Protein AF-A0A945X9F0-F1 (afdb_monomer_lite)

Secondary structure (DSSP, 8-state):
--TTHHHHTTSSSSSS----------------------------------S---S---HHHHHHHHHH------------TTS----EEEEEEEEE--S-HHHHHHHHHHHTT--S--EE-TT--SSS-EEEES-SSSSS-EEEEE-STTTEEEEE-GGGSPPPEEEEEE-TTSTTSEEEEEEPPPS-SPPPPHHHHHHHHHHHHHHTT----GGGPEEEEEETTEEEEEEEEEETTEEEEEEEEEEE-SSSSEEEEEEE-PEEEEEEEEEEPPHHHHHT-

Sequence (281 aa):
MNEMLRKLFQRGFDLVSQSPRSLTVFTLGLVAMVVAGGVVTAIAPERQPPILTLAGMSAEDAQALAQESSLYVEFDYQVGQSLSDARGVGPVYRLELAGDPLDLLVSLGRTFDVSGTPQKSEYFDQQWPGYVLGPQDWSGPSLTLNWKGTGSWYYSDPSAYQDPVCEEVLDESSPEGVTFECENPSAGEALPAPEQARSFAAETFGATGFPITSEDIHVLVNDEWGIGVSASVELEGFPTALEWTMFWAPGPILASVSGHAGVPVKVGDFATMSPRGAVER

Structure (mmCIF, N/CA/C/O backbone):
data_AF-A0A945X9F0-F1
#
_entry.id   AF-A0A945X9F0-F1
#
loop_
_atom_site.group_PDB
_atom_site.id
_atom_site.type_symbol
_atom_site.label_atom_id
_atom_site.label_alt_id
_atom_site.label_comp_id
_atom_site.label_asym_id
_atom_site.label_entity_id
_atom_site.label_seq_id
_atom_site.pdbx_PDB_ins_code
_atom_site.Cartn_x
_atom_site.Cartn_y
_atom_site.Cartn_z
_atom_site.occupancy
_atom_site.B_iso_or_equiv
_atom_site.auth_seq_id
_atom_site.auth_comp_id
_atom_site.auth_asym_id
_atom_site.auth_atom_id
_atom_site.pdbx_PDB_model_num
ATOM 1 N N . MET A 1 1 ? 34.465 -12.855 -31.976 1.00 46.91 1 MET A N 1
ATOM 2 C CA . MET A 1 1 ? 34.752 -13.260 -30.583 1.00 46.91 1 MET A CA 1
ATOM 3 C C . MET A 1 1 ? 36.184 -13.781 -30.544 1.00 46.91 1 MET A C 1
ATOM 5 O O . MET A 1 1 ? 36.430 -14.913 -30.935 1.00 46.91 1 MET A O 1
ATOM 9 N N . ASN A 1 2 ? 37.134 -12.881 -30.268 1.00 41.78 2 ASN A N 1
ATOM 10 C CA . ASN A 1 2 ? 38.556 -13.065 -30.574 1.00 41.78 2 ASN A CA 1
ATOM 11 C C . ASN A 1 2 ? 39.307 -13.831 -29.476 1.00 41.78 2 ASN A C 1
ATOM 13 O O . ASN A 1 2 ? 39.187 -13.552 -28.286 1.00 41.78 2 ASN A O 1
ATOM 17 N N . GLU A 1 3 ? 40.153 -14.750 -29.934 1.00 40.25 3 GLU A N 1
ATOM 18 C CA . GLU A 1 3 ? 40.981 -15.748 -29.238 1.00 40.25 3 GLU A CA 1
ATOM 19 C C . GLU A 1 3 ? 42.027 -15.180 -28.245 1.00 40.25 3 GLU A C 1
ATOM 21 O O . GLU A 1 3 ? 42.842 -15.912 -27.682 1.00 40.25 3 GLU A O 1
ATOM 26 N N . MET A 1 4 ? 41.991 -13.869 -28.000 1.00 39.28 4 MET A N 1
ATOM 27 C CA . MET A 1 4 ? 42.880 -13.134 -27.097 1.00 39.28 4 MET A CA 1
ATOM 28 C C . MET A 1 4 ? 42.334 -13.083 -25.659 1.00 39.28 4 MET A C 1
ATOM 30 O O . MET A 1 4 ? 43.104 -13.191 -24.707 1.00 39.28 4 MET A O 1
ATOM 34 N N . LEU A 1 5 ? 41.005 -13.053 -25.492 1.00 40.06 5 LEU A N 1
ATOM 35 C CA . LEU A 1 5 ? 40.331 -13.078 -24.182 1.00 40.06 5 LEU A CA 1
ATOM 36 C C . LEU A 1 5 ? 40.484 -14.427 -23.458 1.00 40.06 5 LEU A C 1
ATOM 38 O O . LEU A 1 5 ? 40.521 -14.484 -22.231 1.00 40.06 5 LEU A O 1
ATOM 42 N N . ARG A 1 6 ? 40.678 -15.520 -24.208 1.00 41.97 6 ARG A N 1
ATOM 43 C CA . ARG A 1 6 ? 40.840 -16.870 -23.644 1.00 41.97 6 ARG A CA 1
ATOM 44 C C . ARG A 1 6 ? 42.229 -17.115 -23.038 1.00 41.97 6 ARG A C 1
ATOM 46 O O . ARG A 1 6 ? 42.362 -17.958 -22.161 1.00 41.97 6 ARG A O 1
ATOM 53 N N . LYS A 1 7 ? 43.259 -16.366 -23.461 1.00 43.00 7 LYS A N 1
ATOM 54 C CA . LYS A 1 7 ? 44.636 -16.496 -22.938 1.00 43.00 7 LYS A CA 1
ATOM 55 C C . LYS A 1 7 ? 44.915 -15.626 -21.708 1.00 43.00 7 LYS A C 1
ATOM 57 O O . LYS A 1 7 ? 45.865 -15.915 -20.985 1.00 43.00 7 LYS A O 1
ATOM 62 N N . LEU A 1 8 ? 44.087 -14.613 -21.446 1.00 39.50 8 LEU A N 1
ATOM 63 C CA . LEU A 1 8 ? 44.191 -13.768 -20.251 1.00 39.50 8 LEU A CA 1
ATOM 64 C C . LEU A 1 8 ? 43.546 -14.424 -19.020 1.00 39.50 8 LEU A C 1
ATOM 66 O O . LEU A 1 8 ? 44.113 -14.358 -17.934 1.00 39.50 8 LEU A O 1
ATOM 70 N N . PHE A 1 9 ? 42.463 -15.184 -19.199 1.00 40.38 9 PHE A N 1
ATOM 71 C CA . PHE A 1 9 ? 41.811 -15.908 -18.099 1.00 40.38 9 PHE A CA 1
ATOM 72 C C . PHE A 1 9 ? 42.598 -17.118 -17.567 1.00 40.38 9 PHE A C 1
ATOM 74 O O . PHE A 1 9 ? 42.365 -17.559 -16.447 1.00 40.38 9 PHE A O 1
ATOM 81 N N . GLN A 1 10 ? 43.564 -17.643 -18.326 1.00 41.81 10 GLN A N 1
ATOM 82 C CA . GLN A 1 10 ? 44.293 -18.866 -17.962 1.00 41.81 10 GLN A CA 1
ATOM 83 C C . GLN A 1 10 ? 45.664 -18.610 -17.308 1.00 41.81 10 GLN A C 1
ATOM 85 O O . GLN A 1 10 ? 46.341 -19.555 -16.925 1.00 41.81 10 GLN A O 1
ATOM 90 N N . ARG A 1 11 ? 46.073 -17.342 -17.145 1.00 35.81 11 ARG A N 1
ATOM 91 C CA . ARG A 1 11 ? 47.311 -16.953 -16.434 1.00 35.81 11 ARG A CA 1
ATOM 92 C C . ARG A 1 11 ? 47.084 -16.374 -15.034 1.00 35.81 11 ARG A C 1
ATOM 94 O O . ARG A 1 11 ? 48.056 -16.183 -14.313 1.00 35.81 11 ARG A O 1
ATOM 101 N N . GLY A 1 12 ? 45.834 -16.142 -14.632 1.00 36.22 12 GLY A N 1
ATOM 102 C CA . GLY A 1 12 ? 45.497 -15.666 -13.284 1.00 36.22 12 GLY A CA 1
ATOM 103 C C . GLY A 1 12 ? 45.446 -16.761 -12.213 1.00 36.22 12 GLY A C 1
ATOM 104 O O . GLY A 1 12 ? 45.436 -16.443 -11.030 1.00 36.22 12 GLY A O 1
ATOM 105 N N . PHE A 1 13 ? 45.435 -18.042 -12.602 1.00 36.53 13 PHE A N 1
ATOM 106 C CA . PHE A 1 13 ? 45.171 -19.154 -11.678 1.00 36.53 13 PHE A CA 1
ATOM 107 C C . PHE A 1 13 ? 46.417 -19.925 -11.198 1.00 36.53 13 PHE A C 1
ATOM 109 O O . PHE A 1 13 ? 46.291 -20.783 -10.333 1.00 36.53 13 PHE A O 1
ATOM 116 N N . ASP A 1 14 ? 47.619 -19.590 -11.683 1.00 32.31 14 ASP A N 1
ATOM 117 C CA . ASP A 1 14 ? 48.863 -20.328 -11.375 1.00 32.31 14 ASP A CA 1
ATOM 118 C C . ASP A 1 14 ? 49.894 -19.533 -10.548 1.00 32.31 14 ASP A C 1
ATOM 120 O O . ASP A 1 14 ? 51.074 -19.877 -10.513 1.00 32.31 14 ASP A O 1
ATOM 124 N N . LEU A 1 15 ? 49.478 -18.478 -9.839 1.00 34.34 15 LEU A N 1
ATOM 125 C CA . LEU A 1 15 ? 50.394 -17.651 -9.029 1.00 34.34 15 LEU A CA 1
ATOM 126 C C . LEU A 1 15 ? 50.007 -17.492 -7.552 1.00 34.34 15 LEU A C 1
ATOM 128 O O . LEU A 1 15 ? 50.536 -16.621 -6.868 1.00 34.34 15 LEU A O 1
ATOM 132 N N . VAL A 1 16 ? 49.164 -18.384 -7.021 1.00 37.19 16 VAL A N 1
ATOM 133 C CA . VAL A 1 16 ? 48.933 -18.508 -5.567 1.00 37.19 16 VAL A CA 1
ATOM 134 C C . VAL A 1 16 ? 49.089 -19.968 -5.141 1.00 37.19 16 VAL A C 1
ATOM 136 O O . VAL A 1 16 ? 48.170 -20.641 -4.688 1.00 37.19 16 VAL A O 1
ATOM 139 N N . SER A 1 17 ? 50.293 -20.491 -5.333 1.00 37.75 17 SER A N 1
ATOM 140 C CA . SER A 1 17 ? 50.727 -21.779 -4.805 1.00 37.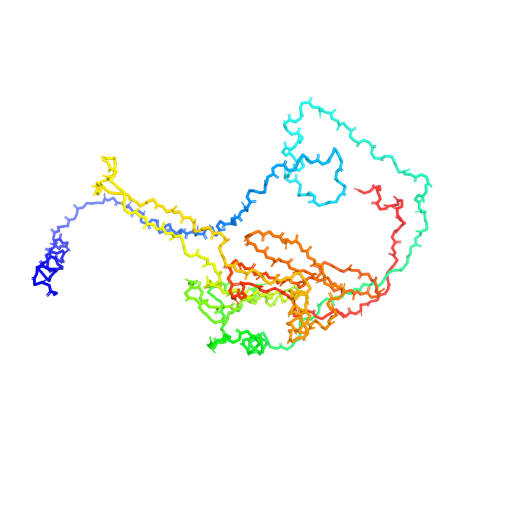75 17 SER A CA 1
ATOM 141 C C . SER A 1 17 ? 52.232 -21.686 -4.583 1.00 37.75 17 SER A C 1
ATOM 143 O O . SER A 1 17 ? 52.971 -21.456 -5.531 1.00 37.75 17 SER A O 1
ATOM 145 N N . GLN A 1 18 ? 52.657 -21.883 -3.329 1.00 33.66 18 GLN A N 1
ATOM 146 C CA . GLN A 1 18 ? 54.038 -21.897 -2.812 1.00 33.66 18 GLN A CA 1
ATOM 147 C C . GLN A 1 18 ? 54.579 -20.579 -2.219 1.00 33.66 18 GLN A C 1
ATOM 149 O O . GLN A 1 18 ? 55.343 -19.850 -2.837 1.00 33.66 18 GLN A O 1
ATOM 154 N N . SER A 1 19 ? 54.322 -20.356 -0.926 1.00 31.52 19 SER A N 1
ATOM 155 C CA . SER A 1 19 ? 55.404 -20.308 0.081 1.00 31.52 19 SER A CA 1
ATOM 156 C C . SER A 1 19 ? 54.843 -20.306 1.520 1.00 31.52 19 SER A C 1
ATOM 158 O O . SER A 1 19 ? 53.787 -19.723 1.762 1.00 31.52 19 SER A O 1
ATOM 160 N N . PRO A 1 20 ? 55.493 -20.993 2.485 1.00 36.34 20 PRO A N 1
ATOM 161 C CA . PRO A 1 20 ? 55.016 -21.103 3.862 1.00 36.34 20 PRO A CA 1
ATOM 162 C C . PRO A 1 20 ? 55.761 -20.164 4.835 1.00 36.34 20 PRO A C 1
ATOM 164 O O . PRO A 1 20 ? 56.956 -19.926 4.688 1.00 36.34 20 PRO A O 1
ATOM 167 N N . ARG A 1 21 ? 55.058 -19.788 5.917 1.00 28.48 21 ARG A N 1
ATOM 168 C CA . ARG A 1 21 ? 55.519 -19.154 7.179 1.00 28.48 21 ARG A CA 1
ATOM 169 C C . ARG A 1 21 ? 55.777 -17.638 7.175 1.00 28.48 21 ARG A C 1
ATOM 171 O O . ARG A 1 21 ? 56.884 -17.190 6.923 1.00 28.48 21 ARG A O 1
ATOM 178 N N . SER A 1 22 ? 54.806 -16.883 7.692 1.00 28.31 22 SER A N 1
ATOM 179 C CA . SER A 1 22 ? 54.928 -16.118 8.951 1.00 28.31 22 SER A CA 1
ATOM 180 C C . SER A 1 22 ? 53.595 -15.428 9.263 1.00 28.31 22 SER A C 1
ATOM 182 O O . SER A 1 22 ? 52.916 -14.957 8.359 1.00 28.31 22 SER A O 1
ATOM 184 N N . LEU A 1 23 ? 53.216 -15.415 10.542 1.00 33.84 23 LEU A N 1
ATOM 185 C CA . LEU A 1 23 ? 51.961 -14.886 11.071 1.00 33.84 23 LEU A CA 1
ATOM 186 C C . LEU A 1 23 ? 51.777 -13.385 10.806 1.00 33.84 23 LEU A C 1
ATOM 188 O O . LEU A 1 23 ? 52.583 -12.596 11.290 1.00 33.84 23 LEU A O 1
ATOM 192 N N . THR A 1 24 ? 50.611 -13.024 10.268 1.00 28.59 24 THR A N 1
ATOM 193 C CA . THR A 1 24 ? 49.783 -11.948 10.831 1.00 28.59 24 THR A CA 1
ATOM 194 C C . THR A 1 24 ? 48.319 -12.281 10.561 1.00 28.59 24 THR A C 1
ATOM 196 O O . THR A 1 24 ? 47.922 -12.507 9.421 1.00 28.59 24 THR A O 1
ATOM 199 N N . VAL A 1 25 ? 47.523 -12.372 11.624 1.00 33.84 25 VAL A N 1
ATOM 200 C CA . VAL A 1 25 ? 46.069 -12.535 11.554 1.00 33.84 25 VAL A CA 1
ATOM 201 C C . VAL A 1 25 ? 45.499 -11.267 10.919 1.00 33.84 25 VAL A C 1
ATOM 203 O O . VAL A 1 25 ? 45.380 -10.247 11.588 1.00 33.84 25 VAL A O 1
ATOM 206 N N . PHE A 1 26 ? 45.177 -11.320 9.628 1.00 27.88 26 PHE A N 1
ATOM 207 C CA . PHE A 1 26 ? 44.264 -10.366 9.012 1.00 27.88 26 PHE A CA 1
ATOM 208 C C . PHE A 1 26 ? 42.872 -10.981 9.058 1.00 27.88 26 PHE A C 1
ATOM 210 O O . PHE A 1 26 ? 42.525 -11.880 8.295 1.00 27.88 26 PHE A O 1
ATOM 217 N N . THR A 1 27 ? 42.092 -10.510 10.023 1.00 26.86 27 THR A N 1
ATOM 218 C CA . THR A 1 27 ? 40.639 -10.609 10.032 1.00 26.86 27 THR A CA 1
ATOM 219 C C . THR A 1 27 ? 40.107 -10.020 8.725 1.00 26.86 27 THR A C 1
ATOM 221 O O . THR A 1 27 ? 40.011 -8.802 8.588 1.00 26.86 27 THR A O 1
ATOM 224 N N . LEU A 1 28 ? 39.773 -10.873 7.755 1.00 28.00 28 LEU A N 1
ATOM 225 C CA . LEU A 1 28 ? 38.870 -10.515 6.664 1.00 28.00 28 LEU A CA 1
ATOM 226 C C . LEU A 1 28 ? 37.478 -10.365 7.282 1.00 28.00 28 LEU A C 1
ATOM 228 O O . LEU A 1 28 ? 36.702 -11.314 7.370 1.00 28.00 28 LEU A O 1
ATOM 232 N N . GLY A 1 29 ? 37.217 -9.165 7.798 1.00 27.25 29 GLY A N 1
ATOM 233 C CA . GLY A 1 29 ? 35.872 -8.702 8.082 1.00 27.25 29 GLY A CA 1
ATOM 234 C C . GLY A 1 29 ? 35.131 -8.628 6.758 1.00 27.25 29 GLY A C 1
ATOM 235 O O . GLY A 1 29 ? 35.414 -7.771 5.925 1.00 27.25 29 GLY A O 1
ATOM 236 N N . LEU A 1 30 ? 34.223 -9.574 6.555 1.00 26.41 30 LEU A N 1
ATOM 237 C CA . LEU A 1 30 ? 33.238 -9.549 5.491 1.00 26.41 30 LEU A CA 1
ATOM 238 C C . LEU A 1 30 ? 32.281 -8.399 5.837 1.00 26.41 30 LEU A C 1
ATOM 240 O O . LEU A 1 30 ? 31.359 -8.564 6.631 1.00 26.41 30 LEU A O 1
ATOM 244 N N . VAL A 1 31 ? 32.589 -7.197 5.345 1.00 26.17 31 VAL A N 1
ATOM 245 C CA . VAL A 1 31 ? 31.689 -6.045 5.430 1.00 26.17 31 VAL A CA 1
ATOM 246 C C . VAL A 1 31 ? 30.526 -6.360 4.502 1.00 26.17 31 VAL A C 1
ATOM 248 O O . VAL A 1 31 ? 30.630 -6.228 3.286 1.00 26.17 31 VAL A O 1
ATOM 251 N N . ALA A 1 32 ? 29.433 -6.842 5.086 1.00 27.05 32 ALA A N 1
ATOM 252 C CA . ALA A 1 32 ? 28.135 -6.808 4.445 1.00 27.05 32 ALA A CA 1
ATOM 253 C C . ALA A 1 32 ? 27.816 -5.332 4.174 1.00 27.05 32 ALA A C 1
ATOM 255 O O . ALA A 1 32 ? 27.505 -4.581 5.099 1.00 27.05 32 ALA A O 1
ATOM 256 N N . MET A 1 33 ? 27.961 -4.896 2.920 1.00 26.62 33 MET A N 1
ATOM 257 C CA . MET A 1 33 ? 27.330 -3.662 2.469 1.00 26.62 33 MET A CA 1
ATOM 258 C C . MET A 1 33 ? 25.825 -3.885 2.566 1.00 26.62 33 MET A C 1
ATOM 260 O O . MET A 1 33 ? 25.214 -4.514 1.708 1.00 26.62 33 MET A O 1
ATOM 264 N N . VAL A 1 34 ? 25.240 -3.379 3.646 1.00 29.59 34 VAL A N 1
ATOM 265 C CA . VAL A 1 34 ? 23.838 -2.991 3.663 1.00 29.59 34 VAL A CA 1
ATOM 266 C C . VAL A 1 34 ? 23.728 -1.878 2.628 1.00 29.59 34 VAL A C 1
ATOM 268 O O . VAL A 1 34 ? 24.147 -0.749 2.882 1.00 29.59 34 VAL A O 1
ATOM 271 N N . VAL A 1 35 ? 23.241 -2.210 1.434 1.00 28.95 35 VAL A N 1
ATOM 272 C CA . VAL A 1 35 ? 22.759 -1.206 0.490 1.00 28.95 35 VAL A CA 1
ATOM 273 C C . VAL A 1 35 ? 21.502 -0.640 1.135 1.00 28.95 35 VAL A C 1
ATOM 275 O O . VAL A 1 35 ? 20.417 -1.207 1.040 1.00 28.95 35 VAL A O 1
ATOM 278 N N . ALA A 1 36 ? 21.678 0.434 1.901 1.00 29.42 36 ALA A N 1
ATOM 279 C CA . ALA A 1 36 ? 20.575 1.283 2.292 1.00 29.42 36 ALA A CA 1
ATOM 280 C C . ALA A 1 36 ? 19.983 1.819 0.987 1.00 29.42 36 ALA A C 1
ATOM 282 O O . ALA A 1 36 ? 20.616 2.630 0.312 1.00 29.42 36 ALA A O 1
ATOM 283 N N . GLY A 1 37 ? 18.819 1.295 0.599 1.00 26.55 37 GLY A N 1
ATOM 284 C CA . GLY A 1 37 ? 18.024 1.854 -0.481 1.00 26.55 37 GLY A CA 1
ATOM 285 C C . GLY A 1 37 ? 17.788 3.323 -0.165 1.00 26.55 37 GLY A C 1
ATOM 286 O O . GLY A 1 37 ? 17.051 3.653 0.763 1.00 26.55 37 GLY A O 1
ATOM 287 N N . GLY A 1 38 ? 18.496 4.193 -0.880 1.00 25.20 38 GLY A N 1
ATOM 288 C CA . GLY A 1 38 ? 18.291 5.624 -0.804 1.00 25.20 38 GLY A CA 1
ATOM 289 C C . GLY A 1 38 ? 16.881 5.907 -1.286 1.00 25.20 38 GLY A C 1
ATOM 290 O O . GLY A 1 38 ? 16.571 5.711 -2.458 1.00 25.20 38 GLY A O 1
ATOM 291 N N . VAL A 1 39 ? 16.018 6.339 -0.372 1.00 28.98 39 VAL A N 1
ATOM 292 C CA . VAL A 1 39 ? 14.763 6.982 -0.740 1.00 28.98 39 VAL A CA 1
ATOM 293 C C . VAL A 1 39 ? 15.154 8.231 -1.520 1.00 28.98 39 VAL A C 1
ATOM 295 O O . VAL A 1 39 ? 15.735 9.159 -0.957 1.00 28.98 39 VAL A O 1
ATOM 298 N N . VAL A 1 40 ? 14.893 8.236 -2.826 1.00 27.33 40 VAL A N 1
ATOM 299 C CA . VAL A 1 40 ? 15.010 9.439 -3.649 1.00 27.33 40 VAL A CA 1
ATOM 300 C C . VAL A 1 40 ? 13.901 10.379 -3.194 1.00 27.33 40 VAL A C 1
ATOM 302 O O . VAL A 1 40 ? 12.755 10.280 -3.625 1.00 27.33 40 VAL A O 1
ATOM 305 N N . THR A 1 41 ? 14.218 11.272 -2.262 1.00 30.22 41 THR A N 1
ATOM 306 C CA . THR A 1 41 ? 13.366 12.420 -1.974 1.00 30.22 41 THR A CA 1
ATOM 307 C C . THR A 1 41 ? 13.460 13.347 -3.178 1.00 30.22 41 THR A C 1
ATOM 309 O O . THR A 1 41 ? 14.480 14.012 -3.370 1.00 30.22 41 THR A O 1
ATOM 312 N N . ALA A 1 42 ? 12.424 13.359 -4.016 1.00 31.22 42 ALA A N 1
ATOM 313 C CA . ALA A 1 42 ? 12.271 14.372 -5.048 1.00 31.22 42 ALA A CA 1
ATOM 314 C C . ALA A 1 42 ? 12.380 15.750 -4.384 1.00 31.22 42 ALA A C 1
ATOM 316 O O . ALA A 1 42 ? 11.650 16.063 -3.440 1.00 31.22 42 ALA A O 1
ATOM 317 N N . ILE A 1 43 ? 13.338 16.554 -4.842 1.00 33.66 43 ILE A N 1
ATOM 318 C CA . ILE A 1 43 ? 13.554 17.907 -4.342 1.00 33.66 43 ILE A CA 1
ATOM 319 C C . ILE A 1 43 ? 12.432 18.761 -4.934 1.00 33.66 43 ILE A C 1
ATOM 321 O O . ILE A 1 43 ? 12.553 19.317 -6.024 1.00 33.66 43 ILE A O 1
ATOM 325 N N . ALA A 1 44 ? 11.290 18.795 -4.250 1.00 36.28 44 ALA A N 1
ATOM 326 C CA . ALA A 1 44 ? 10.219 19.719 -4.578 1.00 36.28 44 ALA A CA 1
ATOM 327 C C . ALA A 1 44 ? 10.768 21.158 -4.498 1.00 36.28 44 ALA A C 1
ATOM 329 O O . ALA A 1 44 ? 11.566 21.449 -3.602 1.00 36.28 44 ALA A O 1
ATOM 330 N N . PRO A 1 45 ? 10.359 22.080 -5.392 1.00 36.47 45 PRO A N 1
ATOM 331 C CA . PRO A 1 45 ? 10.724 23.485 -5.251 1.00 36.47 45 PRO A CA 1
ATOM 332 C C . PRO A 1 45 ? 10.305 23.968 -3.860 1.00 36.47 45 PRO A C 1
ATOM 334 O O . PRO A 1 45 ? 9.192 23.655 -3.429 1.00 36.47 45 PRO A O 1
ATOM 337 N N . GLU A 1 46 ? 11.188 24.707 -3.176 1.00 37.50 46 GLU A N 1
ATOM 338 C CA . GLU A 1 46 ? 10.962 25.262 -1.837 1.00 37.50 46 GLU A CA 1
ATOM 339 C C . GLU A 1 46 ? 9.641 26.044 -1.807 1.00 37.50 46 GLU A C 1
ATOM 341 O O . GLU A 1 46 ? 9.565 27.243 -2.088 1.00 37.50 46 GLU A O 1
ATOM 346 N N . ARG A 1 47 ? 8.553 25.354 -1.451 1.00 36.53 47 ARG A N 1
ATOM 347 C CA . ARG A 1 47 ? 7.364 26.009 -0.932 1.00 36.53 47 ARG A CA 1
ATOM 348 C C . ARG A 1 47 ? 7.832 26.621 0.369 1.00 36.53 47 ARG A C 1
ATOM 350 O O . ARG A 1 47 ? 8.168 25.878 1.284 1.00 36.53 47 ARG A O 1
ATOM 357 N N . GLN A 1 48 ? 7.865 27.951 0.444 1.00 39.66 48 GLN A N 1
ATOM 358 C CA . GLN A 1 48 ? 7.997 28.632 1.727 1.00 39.66 48 GLN A CA 1
ATOM 359 C C . GLN A 1 48 ? 6.994 27.973 2.680 1.00 39.66 48 GLN A C 1
ATOM 361 O O . GLN A 1 48 ? 5.788 28.042 2.402 1.00 39.66 48 GLN A O 1
ATOM 366 N N . PRO A 1 49 ? 7.457 27.256 3.720 1.00 41.81 49 PRO A N 1
ATOM 367 C CA . PRO A 1 49 ? 6.539 26.577 4.605 1.00 41.81 49 PRO A CA 1
ATOM 368 C C . PRO A 1 49 ? 5.644 27.652 5.223 1.00 41.81 49 PRO A C 1
ATOM 370 O O . PRO A 1 49 ? 6.127 28.744 5.554 1.00 41.81 49 PRO A O 1
ATOM 373 N N . PRO A 1 50 ? 4.328 27.410 5.333 1.00 39.06 50 PRO A N 1
ATOM 374 C CA . PRO A 1 50 ? 3.485 28.336 6.059 1.00 39.06 50 PRO A CA 1
ATOM 375 C C . PRO A 1 50 ? 4.060 28.476 7.469 1.00 39.06 50 PRO A C 1
ATOM 377 O O . PRO A 1 50 ? 4.524 27.505 8.064 1.00 39.06 50 PRO A O 1
ATOM 380 N N . ILE A 1 51 ? 4.027 29.701 7.997 1.00 45.88 51 ILE A N 1
ATOM 381 C CA . ILE A 1 51 ? 4.617 30.063 9.298 1.00 45.88 51 ILE A CA 1
ATOM 382 C C . ILE A 1 51 ? 4.125 29.136 10.431 1.00 45.88 51 ILE A C 1
ATOM 384 O O . ILE A 1 51 ? 4.799 28.987 11.443 1.00 45.88 51 ILE A O 1
ATOM 388 N N . LEU A 1 52 ? 2.974 28.480 10.247 1.00 42.50 52 LEU A N 1
ATOM 389 C CA . LEU A 1 52 ? 2.436 27.442 11.118 1.00 42.50 52 LEU A CA 1
ATOM 390 C C . LEU A 1 52 ? 1.892 26.273 10.279 1.00 42.50 52 LEU A C 1
ATOM 392 O O . LEU A 1 52 ? 0.988 26.470 9.466 1.00 42.50 52 LEU A O 1
ATOM 396 N N . THR A 1 53 ? 2.378 25.057 10.546 1.00 43.75 53 THR A N 1
ATOM 397 C CA . THR A 1 53 ? 1.758 23.792 10.111 1.00 43.75 53 THR A CA 1
ATOM 398 C C . THR A 1 53 ? 1.564 22.918 11.351 1.00 43.75 53 THR A C 1
ATOM 400 O O . THR A 1 53 ? 2.538 22.551 11.995 1.00 43.75 53 THR A O 1
ATOM 403 N N . LEU A 1 54 ? 0.315 22.630 11.736 1.00 43.28 54 LEU A N 1
ATOM 404 C CA . LEU A 1 54 ? -0.016 21.935 12.998 1.00 43.28 54 LEU A CA 1
ATOM 405 C C . LEU A 1 54 ? -0.284 20.428 12.835 1.00 43.28 54 LEU A C 1
ATOM 407 O O . LEU A 1 54 ? -0.661 19.762 13.794 1.00 43.28 54 LEU A O 1
ATOM 411 N N . ALA A 1 55 ? -0.082 19.877 11.640 1.00 37.44 55 ALA A N 1
ATOM 412 C CA . ALA A 1 55 ? -0.139 18.442 11.394 1.00 37.44 55 ALA A CA 1
ATOM 413 C C . ALA A 1 55 ? 0.860 18.074 10.289 1.00 37.44 55 ALA A C 1
ATOM 415 O O . ALA A 1 55 ? 0.869 18.719 9.243 1.00 37.44 55 ALA A O 1
ATOM 416 N N . GLY A 1 56 ? 1.680 17.044 10.525 1.00 42.59 56 GLY A N 1
ATOM 417 C CA . GLY A 1 56 ? 2.495 16.409 9.481 1.00 42.59 56 GLY A CA 1
ATOM 418 C C . GLY A 1 56 ? 4.014 16.585 9.557 1.00 42.59 56 GLY A C 1
ATOM 419 O O . GLY A 1 56 ? 4.686 16.183 8.617 1.00 42.59 56 GLY A O 1
ATOM 420 N N . MET A 1 57 ? 4.581 17.143 10.632 1.00 46.47 57 MET A N 1
ATOM 421 C CA . MET A 1 57 ? 6.043 17.207 10.786 1.00 46.47 57 MET A CA 1
ATOM 422 C C . MET A 1 57 ? 6.579 16.031 11.605 1.00 46.47 57 MET A C 1
ATOM 424 O O . MET A 1 57 ? 6.015 15.687 12.647 1.00 46.47 57 MET A O 1
ATOM 428 N N . SER A 1 58 ? 7.685 15.439 11.148 1.00 52.91 58 SER A N 1
ATOM 429 C CA . SER A 1 58 ? 8.473 14.516 11.964 1.00 52.91 58 SER A CA 1
ATOM 430 C C . SER A 1 58 ? 9.154 15.288 13.107 1.00 52.91 58 SER A C 1
ATOM 432 O O . SER A 1 58 ? 9.399 16.495 13.010 1.00 52.91 58 SER A O 1
ATOM 434 N N . ALA A 1 59 ? 9.459 14.613 14.219 1.00 50.72 59 ALA A N 1
ATOM 435 C CA . ALA A 1 59 ? 10.147 15.248 15.348 1.00 50.72 59 ALA A CA 1
ATOM 436 C C . ALA A 1 59 ? 11.541 15.789 14.963 1.00 50.72 59 ALA A C 1
ATOM 438 O O . ALA A 1 59 ? 12.019 16.750 15.566 1.00 50.72 59 ALA A O 1
ATOM 439 N N . GLU A 1 60 ? 12.165 15.196 13.944 1.00 46.75 60 GLU A N 1
ATOM 440 C CA . GLU A 1 60 ? 13.486 15.570 13.436 1.00 46.75 60 GLU A CA 1
ATOM 441 C C . GLU A 1 60 ? 13.431 16.879 12.634 1.00 46.75 60 GLU A C 1
ATOM 443 O O . GLU A 1 60 ? 14.248 17.772 12.870 1.00 46.75 60 GLU A O 1
ATOM 448 N N . ASP A 1 61 ? 12.405 17.069 11.797 1.00 53.84 61 ASP A N 1
ATOM 449 C CA . ASP A 1 61 ? 12.194 18.324 11.054 1.00 53.84 61 ASP A CA 1
ATOM 450 C C . ASP A 1 61 ? 11.874 19.497 11.992 1.00 53.84 61 ASP A C 1
ATOM 452 O O . ASP A 1 61 ? 12.335 20.624 11.793 1.00 53.84 61 ASP A O 1
ATOM 456 N N . ALA A 1 62 ? 11.126 19.229 13.068 1.00 53.09 62 ALA A N 1
ATOM 457 C CA . ALA A 1 62 ? 10.853 20.215 14.111 1.00 53.09 62 ALA A CA 1
ATOM 458 C C . ALA A 1 62 ? 12.136 20.637 14.856 1.00 53.09 62 ALA A C 1
ATOM 460 O O . ALA A 1 62 ? 12.299 21.811 15.196 1.00 53.09 62 ALA A O 1
ATOM 461 N N . GLN A 1 63 ? 13.069 19.704 15.078 1.00 53.56 63 GLN A N 1
ATOM 462 C CA . GLN A 1 63 ? 14.365 19.986 15.700 1.00 53.56 63 GLN A CA 1
ATOM 463 C C . GLN A 1 63 ? 15.324 20.747 14.781 1.00 53.56 63 GLN A C 1
ATOM 465 O O . GLN A 1 63 ? 16.070 21.596 15.272 1.00 53.56 63 GLN A O 1
ATOM 470 N N . ALA A 1 64 ? 15.317 20.472 13.476 1.00 56.75 64 ALA A N 1
ATOM 471 C CA . ALA A 1 64 ? 16.144 21.188 12.506 1.00 56.75 64 ALA A CA 1
ATOM 472 C C . ALA A 1 64 ? 15.722 22.665 12.387 1.00 56.75 64 ALA A C 1
ATOM 474 O O . ALA A 1 64 ? 16.562 23.559 12.496 1.00 56.75 64 ALA A O 1
ATOM 475 N N . LEU A 1 65 ? 14.413 22.930 12.299 1.00 56.47 65 LEU A N 1
ATOM 476 C CA . LEU A 1 65 ? 13.867 24.292 12.307 1.00 56.47 65 LEU A CA 1
ATOM 477 C C . LEU A 1 65 ? 14.159 25.033 13.618 1.00 56.47 65 LEU A C 1
ATOM 479 O O . LEU A 1 65 ? 14.521 26.208 13.584 1.00 56.47 65 LEU A O 1
ATOM 483 N N . ALA A 1 66 ? 14.072 24.346 14.763 1.00 56.06 66 ALA A N 1
ATOM 484 C CA . ALA A 1 66 ? 14.415 24.921 16.063 1.00 56.06 66 ALA A CA 1
ATOM 485 C C . ALA A 1 66 ? 15.912 25.261 16.205 1.00 56.06 66 ALA A C 1
ATOM 487 O O . ALA A 1 66 ? 16.253 26.172 16.957 1.00 56.06 66 ALA A O 1
ATOM 488 N N . GLN A 1 67 ? 16.803 24.551 15.501 1.00 57.12 67 GLN A N 1
ATOM 489 C CA . GLN A 1 67 ? 18.245 24.817 15.524 1.00 57.12 67 GLN A CA 1
ATOM 490 C C . GLN A 1 67 ? 18.669 25.955 14.585 1.00 57.12 67 GLN A C 1
ATOM 492 O O . GLN A 1 67 ? 19.584 26.702 14.933 1.00 57.12 67 GLN A O 1
ATOM 497 N N . GLU A 1 68 ? 18.018 26.117 13.428 1.00 53.84 68 GLU A N 1
ATOM 498 C CA . GLU A 1 68 ? 18.314 27.223 12.504 1.00 53.84 68 GLU A CA 1
ATOM 499 C C . GLU A 1 68 ? 17.662 28.545 12.921 1.00 53.84 68 GLU A C 1
ATOM 501 O O . GLU A 1 68 ? 18.213 29.625 12.682 1.00 53.84 68 GLU A O 1
ATOM 506 N N . SER A 1 69 ? 16.518 28.496 13.606 1.00 52.31 69 SER A N 1
ATOM 507 C CA . SER A 1 69 ? 15.946 29.688 14.213 1.00 52.31 69 SER A CA 1
ATOM 508 C C . SER A 1 69 ? 16.674 30.003 15.522 1.00 52.31 69 SER A C 1
ATOM 510 O O . SER A 1 69 ? 16.456 29.354 16.539 1.00 52.31 69 SER A O 1
ATOM 512 N N . SER A 1 70 ? 17.455 31.084 15.566 1.00 47.25 70 SER A N 1
ATOM 513 C CA . SER A 1 70 ? 17.959 31.680 16.820 1.00 47.25 70 SER A CA 1
ATOM 514 C C . SER A 1 70 ? 16.846 32.289 17.699 1.00 47.25 70 SER A C 1
ATOM 516 O O . SER A 1 70 ? 17.089 33.189 18.504 1.00 47.25 70 SER A O 1
ATOM 518 N N . LEU A 1 71 ? 15.603 31.858 17.499 1.00 50.47 71 LEU A N 1
ATOM 519 C CA . LEU A 1 71 ? 14.429 32.250 18.245 1.00 50.47 71 LEU A CA 1
ATOM 520 C C . LEU A 1 71 ? 14.122 31.099 19.199 1.00 50.47 71 LEU A C 1
ATOM 522 O O . LEU A 1 71 ? 13.514 30.105 18.819 1.00 50.47 71 LEU A O 1
ATOM 526 N N . TYR A 1 72 ? 14.526 31.254 20.458 1.00 46.09 72 TYR A N 1
ATOM 527 C CA . TYR A 1 72 ? 13.883 30.532 21.552 1.00 46.09 72 TYR A CA 1
ATOM 528 C C . TYR A 1 72 ? 12.430 31.016 21.618 1.00 46.09 72 TYR A C 1
ATOM 530 O O . TYR A 1 72 ? 12.108 31.977 22.317 1.00 46.09 72 TYR A O 1
ATOM 538 N N . VAL A 1 73 ? 11.562 30.411 20.812 1.00 57.66 73 VAL A N 1
ATOM 539 C CA . VAL A 1 73 ? 10.119 30.572 20.946 1.00 57.66 73 VAL A CA 1
ATOM 540 C C . VAL A 1 73 ? 9.667 29.491 21.914 1.00 57.66 73 VAL A C 1
ATOM 542 O O . VAL A 1 73 ? 9.569 28.320 21.557 1.00 57.66 73 VAL A O 1
ATOM 545 N N . GLU A 1 74 ? 9.433 29.873 23.167 1.00 51.12 74 GLU A N 1
ATOM 546 C CA . GLU A 1 74 ? 8.655 29.035 24.073 1.00 51.12 74 GLU A CA 1
ATOM 547 C C . GLU A 1 74 ? 7.198 29.085 23.612 1.00 51.12 74 GLU A C 1
ATOM 549 O O . GLU A 1 74 ? 6.529 30.118 23.686 1.00 51.12 74 GLU A O 1
ATOM 554 N N . PHE A 1 75 ? 6.719 27.965 23.083 1.00 52.75 75 PHE A N 1
ATOM 555 C CA . PHE A 1 75 ? 5.318 27.794 22.739 1.00 52.75 75 PHE A CA 1
ATOM 556 C C . PHE A 1 75 ? 4.560 27.353 23.993 1.00 52.75 75 PHE A C 1
ATOM 558 O O . PHE A 1 75 ? 4.615 26.190 24.382 1.00 52.75 75 PHE A O 1
ATOM 565 N N . ASP A 1 76 ? 3.845 28.285 24.622 1.00 61.34 76 ASP A N 1
ATOM 566 C CA . ASP A 1 76 ? 2.841 27.960 25.636 1.00 61.34 76 ASP A CA 1
ATOM 567 C C . ASP A 1 76 ? 1.504 27.689 24.934 1.00 61.34 76 ASP A C 1
ATOM 569 O O . ASP A 1 76 ? 0.824 28.609 24.463 1.00 61.34 76 ASP A O 1
ATOM 573 N N . TYR A 1 77 ? 1.140 26.412 24.798 1.00 67.62 77 TYR A N 1
ATOM 574 C CA . TYR A 1 77 ? -0.167 26.045 24.264 1.00 67.62 77 TYR A CA 1
ATOM 575 C C . TYR A 1 77 ? -1.246 26.337 25.309 1.00 67.62 77 TYR A C 1
ATOM 577 O O . TYR A 1 77 ? -1.476 25.565 26.240 1.00 67.62 77 TYR A O 1
ATOM 585 N N . GLN A 1 78 ? -1.960 27.448 25.128 1.00 69.69 78 GLN A N 1
ATOM 586 C CA . GLN A 1 78 ? -3.094 27.774 25.981 1.00 69.69 78 GLN A CA 1
ATOM 587 C C . GLN A 1 78 ? -4.361 27.083 25.492 1.00 69.69 78 GLN A C 1
ATOM 589 O O . GLN A 1 78 ? -4.904 27.379 24.426 1.00 69.69 78 GLN A O 1
ATOM 594 N N . VAL A 1 79 ? -4.854 26.167 26.320 1.00 70.25 79 VAL A N 1
ATOM 595 C CA . VAL A 1 79 ? -6.060 25.387 26.052 1.00 70.25 79 VAL A CA 1
ATOM 596 C C . VAL A 1 79 ? -7.259 26.317 25.890 1.00 70.25 79 VAL A C 1
ATOM 598 O O . VAL A 1 79 ? -7.712 26.943 26.852 1.00 70.25 79 VAL A O 1
ATOM 601 N N . GLY A 1 80 ? -7.816 26.377 24.680 1.00 74.06 80 GLY A N 1
ATOM 602 C CA . GLY A 1 80 ? -9.020 27.157 24.412 1.00 74.06 80 GLY A CA 1
ATOM 603 C C . GLY A 1 80 ? -10.160 26.790 25.372 1.00 74.06 80 GLY A C 1
ATOM 604 O O . GLY A 1 80 ? -10.414 25.616 25.657 1.00 74.06 80 GLY A O 1
ATOM 605 N N . GLN A 1 81 ? -10.890 27.792 25.870 1.00 75.00 81 GLN A N 1
ATOM 606 C CA . GLN A 1 81 ? -12.035 27.571 26.771 1.00 75.00 81 GLN A CA 1
ATOM 607 C C . GLN A 1 81 ? -13.166 26.756 26.117 1.00 75.00 81 GLN A C 1
ATOM 609 O O . GLN A 1 81 ? -14.019 26.222 26.815 1.00 75.00 81 GLN A O 1
ATOM 614 N N . SER A 1 82 ? -13.154 26.624 24.789 1.00 80.75 82 SER A N 1
ATOM 615 C CA . SER A 1 82 ? -14.092 25.818 24.006 1.00 80.75 82 SER A CA 1
ATOM 616 C C . SER A 1 82 ? -13.831 24.308 24.057 1.00 80.75 82 SER A C 1
ATOM 618 O O . SER A 1 82 ? -14.687 23.545 23.610 1.00 80.75 82 SER A O 1
ATOM 620 N N . LEU A 1 83 ? -12.685 23.851 24.581 1.00 82.25 83 LEU A N 1
ATOM 621 C CA . LEU A 1 83 ? -12.421 22.419 24.717 1.00 82.25 83 LEU A CA 1
ATOM 622 C C . LEU A 1 83 ? -13.299 21.809 25.808 1.00 82.25 83 LEU A C 1
ATOM 624 O O . LEU A 1 83 ? -13.331 22.274 26.949 1.00 82.25 83 LEU A O 1
ATOM 628 N N . SER A 1 84 ? -14.013 20.753 25.430 1.00 82.69 84 SER A N 1
ATOM 629 C CA . SER A 1 84 ? -14.951 20.068 26.310 1.00 82.69 84 SER A CA 1
ATOM 630 C C . SER A 1 84 ? -14.234 19.327 27.441 1.00 82.69 84 SER A C 1
ATOM 632 O O . SER A 1 84 ? -13.202 18.687 27.228 1.00 82.69 84 SER A O 1
ATOM 634 N N . ASP A 1 85 ? -14.846 19.357 28.625 1.00 87.19 85 ASP A N 1
ATOM 635 C CA . ASP A 1 85 ? -14.501 18.512 29.775 1.00 87.19 85 ASP A CA 1
ATOM 636 C C . ASP A 1 85 ? -15.293 17.198 29.800 1.00 87.19 85 ASP A C 1
ATOM 638 O O . ASP A 1 85 ? -15.089 16.348 30.671 1.00 87.19 85 ASP A O 1
ATOM 642 N N . ALA A 1 86 ? -16.199 17.008 28.837 1.00 87.06 86 ALA A N 1
ATOM 643 C CA . ALA A 1 86 ? -16.965 15.782 28.723 1.00 87.06 86 ALA A CA 1
ATOM 644 C C . ALA A 1 86 ? -16.044 14.618 28.352 1.00 87.06 86 ALA A C 1
ATOM 646 O O . ALA A 1 86 ? -15.297 14.668 27.374 1.00 87.06 86 ALA A O 1
ATOM 647 N N . ARG A 1 87 ? -16.130 13.552 29.145 1.00 87.88 87 ARG A N 1
ATOM 648 C CA . ARG A 1 87 ? -15.567 12.246 28.807 1.00 87.88 87 ARG A CA 1
ATOM 649 C C . ARG A 1 87 ? -16.491 11.535 27.830 1.00 87.88 87 ARG A C 1
ATOM 651 O O . ARG A 1 87 ? -17.698 11.779 27.832 1.00 87.88 87 ARG A O 1
ATOM 658 N N . GLY A 1 88 ? -15.923 10.642 27.036 1.00 85.62 88 GLY A N 1
ATOM 659 C CA . GLY A 1 88 ? -16.670 9.828 26.091 1.00 85.62 88 GLY A CA 1
ATOM 660 C C . GLY A 1 88 ? -16.543 8.340 26.379 1.00 85.62 88 GLY A C 1
ATOM 661 O O . GLY A 1 88 ? -15.929 7.902 27.355 1.00 85.62 88 GLY A O 1
ATOM 662 N N . VAL A 1 89 ? -17.136 7.565 25.484 1.00 86.25 89 VAL A N 1
ATOM 663 C CA . VAL A 1 89 ? -16.916 6.132 25.339 1.00 86.25 89 VAL A CA 1
ATOM 664 C C . VAL A 1 89 ? -16.643 5.906 23.859 1.00 86.25 89 VAL A C 1
ATOM 666 O O . VAL A 1 89 ? -17.386 6.420 23.025 1.00 86.25 89 VAL A O 1
ATOM 669 N N . GLY A 1 90 ? -15.560 5.204 23.543 1.00 85.12 90 GLY A N 1
ATOM 670 C CA . GLY A 1 90 ? -15.147 4.926 22.172 1.00 85.12 90 GLY A CA 1
ATOM 671 C C . GLY A 1 90 ? -14.890 3.435 21.964 1.00 85.12 90 GLY A C 1
ATOM 672 O O . GLY A 1 90 ? -14.440 2.762 22.900 1.00 85.12 90 GLY A O 1
ATOM 673 N N . PRO A 1 91 ? -15.164 2.906 20.765 1.00 84.69 91 PRO A N 1
ATOM 674 C CA . PRO A 1 91 ? -14.845 1.528 20.435 1.00 84.69 91 PRO A CA 1
ATOM 675 C C . PRO A 1 91 ? -13.328 1.337 20.325 1.00 84.69 91 PRO A C 1
ATOM 677 O O . PRO A 1 91 ? -12.602 2.208 19.847 1.00 84.69 91 PRO A O 1
ATOM 680 N N . VAL A 1 92 ? -12.841 0.168 20.731 1.00 89.50 92 VAL A N 1
ATOM 681 C CA . VAL A 1 92 ? -11.462 -0.269 20.493 1.00 89.50 92 VAL A CA 1
ATOM 682 C C . VAL A 1 92 ? -11.482 -1.495 19.600 1.00 89.50 92 VAL A C 1
ATOM 684 O O . VAL A 1 92 ? -12.223 -2.452 19.841 1.00 89.50 92 VAL A O 1
ATOM 687 N N . TYR A 1 93 ? -10.623 -1.467 18.588 1.00 88.81 93 TYR A N 1
ATOM 688 C CA . TYR A 1 93 ? -10.453 -2.532 17.615 1.00 88.81 93 TYR A CA 1
ATOM 689 C C . TYR A 1 93 ? -9.077 -3.177 17.766 1.00 88.81 93 TYR A C 1
ATOM 691 O O . TYR A 1 93 ? -8.088 -2.510 18.074 1.00 88.81 93 TYR A O 1
ATOM 699 N N . ARG A 1 94 ? -9.015 -4.487 17.533 1.00 89.38 94 ARG A N 1
ATOM 700 C CA . ARG A 1 94 ? -7.776 -5.250 17.381 1.00 89.38 94 ARG A CA 1
ATOM 701 C C . ARG A 1 94 ? -7.714 -5.771 15.957 1.00 89.38 94 ARG A C 1
ATOM 703 O O . ARG A 1 94 ? -8.713 -6.265 15.450 1.00 89.38 94 ARG A O 1
ATOM 710 N N . LEU A 1 95 ? -6.540 -5.699 15.343 1.00 91.69 95 LEU A N 1
ATOM 711 C CA . LEU A 1 95 ? -6.314 -6.327 14.049 1.00 91.69 95 LEU A CA 1
ATOM 712 C C . LEU A 1 95 ? -6.023 -7.808 14.234 1.00 91.69 95 LEU A C 1
ATOM 714 O O . LEU A 1 95 ? -5.184 -8.190 15.054 1.00 91.69 95 LEU A O 1
ATOM 718 N N . GLU A 1 96 ? -6.728 -8.626 13.468 1.00 93.25 96 GLU A N 1
ATOM 719 C CA . GLU A 1 96 ? -6.524 -10.064 13.426 1.00 93.25 96 GLU A CA 1
ATOM 720 C C . GLU A 1 96 ? -6.043 -10.468 12.037 1.00 93.25 96 GLU A C 1
ATOM 722 O O . GLU A 1 96 ? -6.646 -10.122 11.022 1.00 93.25 96 GLU A O 1
ATOM 727 N N . LEU A 1 97 ? -4.929 -11.198 12.011 1.00 94.25 97 LEU A N 1
ATOM 728 C CA . LEU A 1 97 ? -4.441 -11.867 10.815 1.00 94.25 97 LEU A CA 1
ATOM 729 C C . LEU A 1 97 ? -5.032 -13.271 10.795 1.00 94.25 97 LEU A C 1
ATOM 731 O O . LEU A 1 97 ? -4.807 -14.057 11.718 1.00 94.25 97 LEU A O 1
ATOM 735 N N . ALA A 1 98 ? -5.795 -13.569 9.752 1.00 90.81 98 ALA A N 1
ATOM 736 C CA . ALA A 1 98 ? -6.440 -14.857 9.558 1.00 90.81 98 ALA A CA 1
ATOM 737 C C . ALA A 1 98 ? -5.967 -15.497 8.248 1.00 90.81 98 ALA A C 1
ATOM 739 O O . ALA A 1 98 ? -5.694 -14.804 7.272 1.00 90.81 98 ALA A O 1
ATOM 740 N N . GLY A 1 99 ? -5.908 -16.829 8.228 1.00 92.19 99 GLY A N 1
ATOM 741 C CA . GLY A 1 99 ? -5.491 -17.598 7.054 1.00 92.19 99 GLY A CA 1
ATOM 742 C C . GLY A 1 99 ? -3.984 -17.847 6.975 1.00 92.19 99 GLY A C 1
ATOM 743 O O . GLY A 1 99 ? -3.283 -17.803 7.989 1.00 92.19 99 GLY A O 1
ATOM 744 N N . ASP A 1 100 ? -3.519 -18.162 5.766 1.00 95.50 100 ASP A N 1
ATOM 745 C CA . ASP A 1 100 ? -2.122 -18.471 5.455 1.00 95.50 100 ASP A CA 1
ATOM 746 C C . ASP A 1 100 ? -1.476 -17.302 4.675 1.00 95.50 100 ASP A C 1
ATOM 748 O O . ASP A 1 100 ? -2.020 -16.891 3.642 1.00 95.50 100 ASP A O 1
ATOM 752 N N . PRO A 1 101 ? -0.324 -16.758 5.121 1.00 96.62 101 PRO A N 1
ATOM 753 C CA . PRO A 1 101 ? 0.395 -15.708 4.393 1.00 96.62 101 PRO A CA 1
ATOM 754 C C . PRO A 1 101 ? 0.777 -16.098 2.958 1.00 96.62 101 PRO A C 1
ATOM 756 O O . PRO A 1 101 ? 0.829 -15.234 2.082 1.00 96.62 101 PRO A O 1
ATOM 759 N N . LEU A 1 102 ? 1.050 -17.379 2.694 1.00 97.38 102 LEU A N 1
ATOM 760 C CA . LEU A 1 102 ? 1.420 -17.842 1.358 1.00 97.38 102 LEU A CA 1
ATOM 761 C C . LEU A 1 102 ? 0.214 -17.831 0.415 1.00 97.38 102 LEU A C 1
ATOM 763 O O . LEU A 1 102 ? 0.358 -17.422 -0.735 1.00 97.38 102 LEU A O 1
ATOM 767 N N . ASP A 1 103 ? -0.975 -18.196 0.902 1.00 97.00 103 ASP A N 1
ATOM 768 C CA . ASP A 1 103 ? -2.214 -18.127 0.118 1.00 97.00 103 ASP A CA 1
ATOM 769 C C . ASP A 1 103 ? -2.573 -16.678 -0.231 1.00 97.00 103 ASP A C 1
ATOM 771 O O . ASP A 1 103 ? -2.982 -16.394 -1.362 1.00 97.00 103 ASP A O 1
ATOM 775 N N . LEU A 1 104 ? -2.361 -15.745 0.709 1.00 97.00 104 LEU A N 1
ATOM 776 C CA . LEU A 1 104 ? -2.515 -14.317 0.437 1.00 97.00 104 LEU A CA 1
ATOM 777 C C . LEU A 1 104 ? -1.561 -13.865 -0.674 1.00 97.00 104 LEU A C 1
ATOM 779 O O . LEU A 1 104 ? -2.004 -13.221 -1.622 1.00 97.00 104 LEU A O 1
ATOM 783 N N . LEU A 1 105 ? -0.278 -14.236 -0.602 1.00 97.81 105 LEU A N 1
ATOM 784 C CA . LEU A 1 105 ? 0.688 -13.902 -1.651 1.00 97.81 105 LEU A CA 1
ATOM 785 C C . LEU A 1 105 ? 0.310 -14.499 -3.009 1.00 97.81 105 LEU A C 1
ATOM 787 O O . LEU A 1 105 ? 0.471 -13.820 -4.018 1.00 97.81 105 LEU A O 1
ATOM 791 N N . VAL A 1 106 ? -0.236 -15.719 -3.063 1.00 97.38 106 VAL A N 1
ATOM 792 C CA . VAL A 1 106 ? -0.772 -16.279 -4.317 1.00 97.38 106 VAL A CA 1
ATOM 793 C C . VAL A 1 106 ? -1.923 -15.423 -4.850 1.00 97.38 106 VAL A C 1
ATOM 795 O O . VAL A 1 106 ? -1.993 -15.177 -6.054 1.00 97.38 106 VAL A O 1
ATOM 798 N N . SER A 1 107 ? -2.836 -14.980 -3.983 1.00 96.81 107 SER A N 1
ATOM 799 C CA . SER A 1 107 ? -3.959 -14.131 -4.388 1.00 96.81 107 SER A CA 1
ATOM 800 C C . SER A 1 107 ? -3.481 -12.781 -4.923 1.00 96.81 107 SER A C 1
ATOM 802 O O . SER A 1 107 ? -3.879 -12.394 -6.018 1.00 96.81 107 SER A O 1
ATOM 804 N N . LEU A 1 108 ? -2.588 -12.106 -4.194 1.00 97.81 108 LEU A N 1
ATOM 805 C CA . LEU A 1 108 ? -1.990 -10.837 -4.616 1.00 97.81 108 LEU A CA 1
ATOM 806 C C . LEU A 1 108 ? -1.192 -11.005 -5.917 1.00 97.81 108 LEU A C 1
ATOM 808 O O . LEU A 1 108 ? -1.319 -10.190 -6.824 1.00 97.81 108 LEU A O 1
ATOM 812 N N . GLY A 1 109 ? -0.437 -12.099 -6.051 1.00 97.69 109 GLY A N 1
ATOM 813 C CA . GLY A 1 109 ? 0.320 -12.410 -7.261 1.00 97.69 109 GLY A CA 1
ATOM 814 C C . GLY A 1 109 ? -0.560 -12.544 -8.499 1.00 97.69 109 GLY A C 1
ATOM 815 O O . GLY A 1 109 ? -0.170 -12.094 -9.567 1.00 97.69 109 GLY A O 1
ATOM 816 N N . ARG A 1 110 ? -1.780 -13.080 -8.368 1.00 97.06 110 ARG A N 1
ATOM 817 C CA . ARG A 1 110 ? -2.749 -13.110 -9.478 1.00 97.06 110 ARG A CA 1
ATOM 818 C C . ARG A 1 110 ? -3.291 -11.726 -9.826 1.00 97.06 110 ARG A C 1
ATOM 820 O O . ARG A 1 110 ? -3.539 -11.475 -10.998 1.00 97.06 110 ARG A O 1
ATOM 827 N N . THR A 1 111 ? -3.491 -10.857 -8.835 1.00 96.88 111 THR A N 1
ATOM 828 C CA . THR A 1 111 ? -3.963 -9.481 -9.060 1.00 96.88 111 THR A CA 1
ATOM 829 C C . THR A 1 111 ? -2.925 -8.645 -9.807 1.00 96.88 111 THR A C 1
ATOM 831 O O . THR A 1 111 ? -3.289 -7.867 -10.681 1.00 96.88 111 THR A O 1
ATOM 834 N N . PHE A 1 112 ? -1.642 -8.832 -9.492 1.00 96.94 112 PHE A N 1
ATOM 835 C CA . PHE A 1 112 ? -0.538 -8.044 -10.050 1.00 96.94 112 PHE A CA 1
ATOM 836 C C . PHE A 1 112 ? 0.279 -8.771 -11.130 1.00 96.94 112 PHE A C 1
ATOM 838 O O . PHE A 1 112 ? 1.337 -8.293 -11.517 1.00 96.94 112 PHE A O 1
ATOM 845 N N . ASP A 1 113 ? -0.182 -9.938 -11.585 1.00 96.12 113 ASP A N 1
ATOM 846 C CA . ASP A 1 113 ? 0.516 -10.799 -12.556 1.00 96.12 113 ASP A CA 1
ATOM 847 C C . ASP A 1 113 ? 1.969 -11.164 -12.164 1.00 96.12 113 ASP A C 1
ATOM 849 O O . ASP A 1 113 ? 2.851 -11.376 -12.998 1.00 96.12 113 ASP A O 1
ATOM 853 N N . VAL A 1 114 ? 2.237 -11.284 -10.859 1.00 96.81 114 VAL A N 1
ATOM 854 C CA . VAL A 1 114 ? 3.549 -11.696 -10.343 1.00 96.81 114 VAL A CA 1
ATOM 855 C C . VAL A 1 114 ? 3.658 -13.215 -10.380 1.00 96.81 114 VAL A C 1
ATOM 857 O O . VAL A 1 114 ? 3.011 -13.943 -9.621 1.00 96.81 114 VAL A O 1
ATOM 860 N N . SER A 1 115 ? 4.534 -13.701 -11.253 1.00 90.44 115 SER A N 1
ATOM 861 C CA . SER A 1 115 ? 4.846 -15.122 -11.383 1.00 90.44 115 SER A CA 1
ATOM 862 C C . SER A 1 115 ? 5.834 -15.603 -10.315 1.00 90.44 115 SER A C 1
ATOM 864 O O . SER A 1 115 ? 6.722 -14.875 -9.878 1.00 90.44 115 SER A O 1
ATOM 866 N N . GLY A 1 116 ? 5.727 -16.875 -9.927 1.00 92.75 116 GLY A N 1
ATOM 867 C CA . GLY A 1 116 ? 6.668 -17.518 -9.010 1.00 92.75 116 GLY A CA 1
ATOM 868 C C . GLY A 1 116 ? 5.984 -18.422 -7.993 1.00 92.75 116 GLY A C 1
ATOM 869 O O . GLY A 1 116 ? 4.826 -18.805 -8.143 1.00 92.75 116 GLY A O 1
ATOM 870 N N . THR A 1 117 ? 6.724 -18.797 -6.952 1.00 95.62 117 THR A N 1
ATOM 871 C CA . THR A 1 117 ? 6.193 -19.534 -5.799 1.00 95.62 117 THR A CA 1
ATOM 872 C C . THR A 1 117 ? 6.441 -18.706 -4.542 1.00 95.62 117 THR A C 1
ATOM 874 O O . THR A 1 117 ? 7.599 -18.359 -4.296 1.00 95.62 117 THR A O 1
ATOM 877 N N . PRO A 1 118 ? 5.402 -18.380 -3.751 1.00 97.25 118 PRO A N 1
ATOM 878 C CA . PRO A 1 118 ? 5.587 -17.677 -2.491 1.00 97.25 118 PRO A CA 1
ATOM 879 C C . PRO A 1 118 ? 6.494 -18.459 -1.547 1.00 97.25 118 PRO A C 1
ATOM 881 O O . PRO A 1 118 ? 6.375 -19.678 -1.406 1.00 97.25 118 PRO A O 1
ATOM 884 N N . GLN A 1 119 ? 7.395 -17.750 -0.884 1.00 97.12 119 GLN A N 1
ATOM 885 C CA . GLN A 1 119 ? 8.362 -18.337 0.031 1.00 97.12 119 GLN A CA 1
ATOM 886 C C . GLN A 1 119 ? 8.663 -17.391 1.189 1.00 97.12 119 GLN A C 1
ATOM 888 O O . GLN A 1 119 ? 8.261 -16.228 1.204 1.00 97.12 119 GLN A O 1
ATOM 893 N N . LYS A 1 120 ? 9.380 -17.904 2.186 1.00 97.50 120 LYS A N 1
ATOM 894 C CA . LYS A 1 120 ? 9.964 -17.069 3.237 1.00 97.50 120 LYS A CA 1
ATOM 895 C C . LYS A 1 120 ? 10.978 -16.116 2.608 1.00 97.50 120 LYS A C 1
ATOM 897 O O . LYS A 1 120 ? 11.740 -16.543 1.741 1.00 97.50 120 LYS A O 1
ATOM 902 N N . SER A 1 121 ? 10.980 -14.858 3.038 1.00 95.38 121 SER A N 1
ATOM 903 C CA . SER A 1 121 ? 12.001 -13.908 2.600 1.00 95.38 121 SER A CA 1
ATOM 904 C C . SER A 1 121 ? 13.377 -14.314 3.127 1.00 95.38 121 SER A C 1
ATOM 906 O O . SER A 1 121 ? 13.499 -15.105 4.069 1.00 95.38 121 SER A O 1
ATOM 908 N N . GLU A 1 122 ? 14.430 -13.748 2.542 1.00 91.94 122 GLU A N 1
ATOM 909 C CA . GLU A 1 122 ? 15.798 -13.965 3.029 1.00 91.94 122 GLU A CA 1
ATOM 910 C C . GLU A 1 122 ? 16.011 -13.458 4.467 1.00 91.94 122 GLU A C 1
ATOM 912 O O . GLU A 1 122 ? 16.843 -13.989 5.201 1.00 91.94 122 GLU A O 1
ATOM 917 N N . TYR A 1 123 ? 15.193 -12.490 4.894 1.00 89.69 123 TYR A N 1
ATOM 918 C CA . TYR A 1 123 ? 15.179 -11.910 6.238 1.00 89.69 123 TYR A CA 1
ATOM 919 C C . TYR A 1 123 ? 14.099 -12.511 7.150 1.00 89.69 123 TYR A C 1
ATOM 921 O O . TYR A 1 123 ? 13.716 -11.889 8.142 1.00 89.69 123 TYR A O 1
ATOM 929 N N . PHE A 1 124 ? 13.562 -13.692 6.821 1.00 93.81 124 PHE A N 1
ATOM 930 C CA . PHE A 1 124 ? 12.517 -14.320 7.626 1.00 93.81 124 PHE A CA 1
ATOM 931 C C . PHE A 1 124 ? 12.985 -14.579 9.061 1.00 93.81 124 PHE A C 1
ATOM 933 O O . PHE A 1 124 ? 13.981 -15.264 9.301 1.00 93.81 124 PHE A O 1
ATOM 940 N N . ASP A 1 125 ? 12.172 -14.138 10.015 1.00 91.56 125 ASP A N 1
ATOM 941 C CA . ASP A 1 125 ? 12.344 -14.409 11.433 1.00 91.56 125 ASP A CA 1
ATOM 942 C C . ASP A 1 125 ? 11.011 -14.858 12.059 1.00 91.56 125 ASP A C 1
ATOM 944 O O . ASP A 1 125 ? 9.935 -14.459 11.623 1.00 91.56 125 ASP A O 1
ATOM 948 N N . GLN A 1 126 ? 11.042 -15.709 13.089 1.00 92.12 126 GLN A N 1
ATOM 949 C CA . GLN A 1 126 ? 9.796 -16.191 13.710 1.00 92.12 126 GLN A CA 1
ATOM 950 C C . GLN A 1 126 ? 9.050 -15.087 14.470 1.00 92.12 126 GLN A C 1
ATOM 952 O O . GLN A 1 126 ? 7.822 -15.126 14.560 1.00 92.12 126 GLN A O 1
ATOM 957 N N . GLN A 1 127 ? 9.772 -14.107 15.018 1.00 90.50 127 GLN A N 1
ATOM 958 C CA . GLN A 1 127 ? 9.189 -12.939 15.665 1.00 90.50 127 GLN A CA 1
ATOM 959 C C . GLN A 1 127 ? 8.759 -11.882 14.635 1.00 90.50 127 GLN A C 1
ATOM 961 O O . GLN A 1 127 ? 7.866 -11.088 14.949 1.00 90.50 127 GLN A O 1
ATOM 966 N N . TRP A 1 128 ? 9.339 -11.881 13.432 1.00 89.69 128 TRP A N 1
ATOM 967 C CA . TRP A 1 128 ? 8.996 -11.002 12.305 1.00 89.69 128 TRP A CA 1
ATOM 968 C C . TRP A 1 128 ? 8.880 -11.791 10.987 1.00 89.69 128 TRP A C 1
ATOM 970 O O . TRP A 1 128 ? 9.785 -11.756 10.150 1.00 89.69 128 TRP A O 1
ATOM 980 N N . PRO A 1 129 ? 7.776 -12.534 10.795 1.00 94.25 129 PRO A N 1
ATOM 981 C CA . PRO A 1 129 ? 7.636 -13.466 9.679 1.00 94.25 129 PRO A CA 1
ATOM 982 C C . PRO A 1 129 ? 7.427 -12.734 8.344 1.00 94.25 129 PRO A C 1
ATOM 984 O O . PRO A 1 129 ? 6.314 -12.326 8.013 1.00 94.25 129 PRO A O 1
ATOM 987 N N . GLY A 1 130 ? 8.513 -12.574 7.586 1.00 96.88 130 GLY A N 1
ATOM 988 C CA . GLY A 1 130 ? 8.535 -11.970 6.253 1.00 96.88 130 GLY A CA 1
ATOM 989 C C . GLY A 1 130 ? 8.425 -12.997 5.122 1.00 96.88 130 GLY A C 1
ATOM 990 O O . GLY A 1 130 ? 9.117 -14.013 5.116 1.00 96.88 130 GLY A O 1
ATOM 991 N N . TYR A 1 131 ? 7.584 -12.730 4.134 1.00 97.69 131 TYR A N 1
ATOM 992 C CA . TYR A 1 131 ? 7.369 -13.580 2.968 1.00 97.69 131 TYR A CA 1
ATOM 993 C C . TYR A 1 131 ? 7.517 -12.772 1.685 1.00 97.69 131 TYR A C 1
ATOM 995 O O . TYR A 1 131 ? 7.361 -11.550 1.690 1.00 97.69 131 TYR A O 1
ATOM 1003 N N . VAL A 1 132 ? 7.817 -13.463 0.591 1.00 98.06 132 VAL A N 1
ATOM 1004 C CA . VAL A 1 132 ? 8.024 -12.854 -0.720 1.00 98.06 132 VAL A CA 1
ATOM 1005 C C . VAL A 1 132 ? 7.460 -13.729 -1.837 1.00 98.06 132 VAL A C 1
ATOM 1007 O O . VAL A 1 132 ? 7.480 -14.960 -1.751 1.00 98.06 132 VAL A O 1
ATOM 1010 N N . LEU A 1 133 ? 6.985 -13.087 -2.898 1.00 98.31 133 LEU A N 1
ATOM 1011 C CA . LEU A 1 133 ? 6.690 -13.684 -4.194 1.00 98.31 133 LEU A CA 1
ATOM 1012 C C . LEU A 1 133 ? 7.375 -12.841 -5.279 1.00 98.31 133 LEU A C 1
ATOM 1014 O O . LEU A 1 133 ? 7.210 -11.627 -5.305 1.00 98.31 133 LEU A O 1
ATOM 1018 N N . GLY A 1 134 ? 8.128 -13.490 -6.166 1.00 96.50 134 GLY A N 1
ATOM 1019 C CA . GLY A 1 134 ? 8.956 -12.818 -7.171 1.00 96.50 134 GLY A CA 1
ATOM 1020 C C . GLY A 1 134 ? 10.427 -12.673 -6.745 1.00 96.50 134 GLY A C 1
ATOM 1021 O O . GLY A 1 134 ? 10.832 -13.220 -5.710 1.00 96.50 134 GLY A O 1
ATOM 1022 N N . PRO A 1 135 ? 11.252 -12.007 -7.570 1.00 94.31 135 PRO A N 1
ATOM 1023 C CA . PRO A 1 135 ? 12.660 -11.755 -7.281 1.00 94.31 135 PRO A CA 1
ATOM 1024 C C . PRO A 1 135 ? 12.857 -10.804 -6.090 1.00 94.31 135 PRO A C 1
ATOM 1026 O O . PRO A 1 135 ? 12.053 -9.909 -5.855 1.00 94.31 135 PRO A O 1
ATOM 1029 N N . GLN A 1 136 ? 13.957 -10.984 -5.354 1.00 92.00 136 GLN A N 1
ATOM 1030 C CA . GLN A 1 136 ? 14.384 -10.095 -4.254 1.00 92.00 136 GLN A CA 1
ATOM 1031 C C . GLN A 1 136 ? 15.552 -9.177 -4.656 1.00 92.00 136 GLN A C 1
ATOM 1033 O O . GLN A 1 136 ? 16.001 -8.362 -3.861 1.00 92.00 136 GLN A O 1
ATOM 1038 N N . ASP A 1 137 ? 16.047 -9.302 -5.888 1.00 90.00 137 ASP A N 1
ATOM 1039 C CA . ASP A 1 137 ? 17.237 -8.622 -6.412 1.00 90.00 137 ASP A CA 1
ATOM 1040 C C . ASP A 1 137 ? 16.900 -7.464 -7.364 1.00 90.00 137 ASP A C 1
ATOM 1042 O O . ASP A 1 137 ? 17.750 -7.046 -8.146 1.00 90.00 137 ASP A O 1
ATOM 1046 N N . TRP A 1 138 ? 15.661 -6.960 -7.317 1.00 89.12 138 TRP A N 1
ATOM 1047 C CA . TRP A 1 138 ? 15.177 -5.868 -8.174 1.00 89.12 138 TRP A CA 1
ATOM 1048 C C . TRP A 1 138 ? 15.134 -6.206 -9.679 1.00 89.12 138 TRP A C 1
ATOM 1050 O O . TRP A 1 138 ? 14.925 -5.327 -10.508 1.00 89.12 138 TRP A O 1
ATOM 1060 N N . SER A 1 139 ? 15.279 -7.481 -10.060 1.00 92.44 139 SER A N 1
ATOM 1061 C CA . SER A 1 139 ? 15.259 -7.903 -11.472 1.00 92.44 139 SER A CA 1
ATOM 1062 C C . SER A 1 139 ? 13.866 -7.945 -12.115 1.00 92.44 139 SER A C 1
ATOM 1064 O O . SER A 1 139 ? 13.756 -8.165 -13.321 1.00 92.44 139 SER A O 1
ATOM 1066 N N . GLY A 1 140 ? 12.797 -7.759 -11.338 1.00 94.12 140 GLY A N 1
ATOM 1067 C CA . GLY A 1 140 ? 11.423 -7.801 -11.830 1.00 94.12 140 GLY A CA 1
ATOM 1068 C C . GLY A 1 140 ? 10.381 -7.551 -10.737 1.00 94.12 140 GLY A C 1
ATOM 1069 O O . GLY A 1 140 ? 10.749 -7.313 -9.581 1.00 94.12 140 GLY A O 1
ATOM 1070 N N . PRO A 1 141 ? 9.084 -7.602 -11.087 1.00 97.00 141 PRO A N 1
ATOM 1071 C CA . PRO A 1 141 ? 8.006 -7.290 -10.163 1.00 97.00 141 PRO A CA 1
ATOM 1072 C C . PRO A 1 141 ? 7.949 -8.291 -9.012 1.00 97.00 141 PRO A C 1
ATOM 1074 O O . PRO A 1 141 ? 8.091 -9.501 -9.207 1.00 97.00 141 PRO A O 1
ATOM 1077 N N . SER A 1 142 ? 7.732 -7.787 -7.802 1.00 97.62 142 SER A N 1
ATOM 1078 C CA . SER A 1 142 ? 7.719 -8.597 -6.589 1.00 97.62 142 SER A CA 1
ATOM 1079 C C . SER A 1 142 ? 6.688 -8.115 -5.574 1.00 97.62 142 SER A C 1
ATOM 1081 O O . SER A 1 142 ? 6.230 -6.973 -5.593 1.00 97.62 142 SER A O 1
ATOM 1083 N N . LEU A 1 143 ? 6.310 -9.029 -4.685 1.00 98.44 143 LEU A N 1
ATOM 1084 C CA . LEU A 1 143 ? 5.417 -8.812 -3.558 1.00 98.44 143 LEU A CA 1
ATOM 1085 C C . LEU A 1 143 ? 6.136 -9.209 -2.280 1.00 98.44 143 LEU A C 1
ATOM 1087 O O . LEU A 1 143 ? 6.589 -10.345 -2.152 1.00 98.44 143 LEU A O 1
ATOM 1091 N N . THR A 1 144 ? 6.170 -8.308 -1.310 1.00 97.44 144 THR A N 1
ATOM 1092 C CA . THR A 1 144 ? 6.661 -8.582 0.043 1.00 97.44 144 THR A CA 1
ATOM 1093 C C . THR A 1 144 ? 5.504 -8.526 1.033 1.00 97.44 144 THR A C 1
ATOM 1095 O O . THR A 1 144 ? 4.561 -7.758 0.856 1.00 97.44 144 THR A O 1
ATOM 1098 N N . LEU A 1 145 ? 5.546 -9.364 2.067 1.00 97.31 145 LEU A N 1
ATOM 1099 C CA . LEU A 1 145 ? 4.509 -9.462 3.095 1.00 97.31 145 LEU A CA 1
ATOM 1100 C C . LEU A 1 145 ? 5.154 -9.640 4.470 1.00 97.31 145 LEU A C 1
ATOM 1102 O O . LEU A 1 145 ? 5.958 -10.546 4.667 1.00 97.31 145 LEU A O 1
ATOM 1106 N N . ASN A 1 146 ? 4.749 -8.834 5.448 1.00 95.44 146 ASN A N 1
ATOM 1107 C CA . ASN A 1 146 ? 5.082 -9.029 6.856 1.00 95.44 146 ASN A CA 1
ATOM 1108 C C . ASN A 1 146 ? 3.856 -9.572 7.599 1.00 95.44 146 ASN A C 1
ATOM 1110 O O . ASN A 1 146 ? 2.873 -8.859 7.766 1.00 95.44 146 ASN A O 1
ATOM 1114 N N . TRP A 1 147 ? 3.900 -10.818 8.076 1.00 94.75 147 TRP A N 1
ATOM 1115 C CA . TRP A 1 147 ? 2.768 -11.467 8.752 1.00 94.75 147 TRP A CA 1
ATOM 1116 C C . TRP A 1 147 ? 2.727 -11.177 10.260 1.00 94.75 147 TRP A C 1
ATOM 1118 O O . TRP A 1 147 ? 2.686 -12.078 11.103 1.00 94.75 147 TRP A O 1
ATOM 1128 N N . LYS A 1 148 ? 2.783 -9.893 10.613 1.00 91.69 148 LYS A N 1
ATOM 1129 C CA . LYS A 1 148 ? 2.652 -9.398 11.985 1.00 91.69 148 LYS A CA 1
ATOM 1130 C C . LYS A 1 148 ? 2.053 -7.994 11.994 1.00 91.69 148 LYS A C 1
ATOM 1132 O O . LYS A 1 148 ? 2.091 -7.277 10.999 1.00 91.69 148 LYS A O 1
ATOM 1137 N N . GLY A 1 149 ? 1.485 -7.598 13.134 1.00 90.69 149 GLY A N 1
ATOM 1138 C CA . GLY A 1 149 ? 0.853 -6.290 13.287 1.00 90.69 149 GLY A CA 1
ATOM 1139 C C . GLY A 1 149 ? -0.345 -6.166 12.352 1.00 90.69 149 GLY A C 1
ATOM 1140 O O . GLY A 1 149 ? -1.335 -6.868 12.534 1.00 90.69 149 GLY A O 1
ATOM 1141 N N . THR A 1 150 ? -0.235 -5.294 11.352 1.00 93.00 150 THR A N 1
ATOM 1142 C CA . THR A 1 150 ? -1.278 -5.054 10.344 1.00 93.00 150 THR A CA 1
ATOM 1143 C C . THR A 1 150 ? -1.252 -6.062 9.194 1.00 93.00 150 THR A C 1
ATOM 1145 O O . THR A 1 150 ? -2.173 -6.074 8.383 1.00 93.00 150 THR A O 1
ATOM 1148 N N . GLY A 1 151 ? -0.226 -6.917 9.096 1.00 94.44 151 GLY A N 1
ATOM 1149 C CA . GLY A 1 151 ? -0.080 -7.794 7.936 1.00 94.44 151 GLY A CA 1
ATOM 1150 C C . GLY A 1 151 ? 0.297 -7.016 6.678 1.00 94.44 151 GLY A C 1
ATOM 1151 O O . GLY A 1 151 ? -0.332 -7.216 5.642 1.00 94.44 151 GLY A O 1
ATOM 1152 N N . SER A 1 152 ? 1.207 -6.046 6.794 1.00 95.69 152 SER A N 1
ATOM 1153 C CA . SER A 1 152 ? 1.539 -5.127 5.704 1.00 95.69 152 SER A CA 1
ATOM 1154 C C . SER A 1 152 ? 2.146 -5.868 4.519 1.00 95.69 152 SER A C 1
ATOM 1156 O O . SER A 1 152 ? 3.061 -6.678 4.701 1.00 95.69 152 SER A O 1
ATOM 1158 N N . TRP A 1 153 ? 1.694 -5.536 3.319 1.00 97.75 153 TRP A N 1
ATOM 1159 C CA . TRP A 1 153 ? 2.258 -6.037 2.076 1.00 97.75 153 TRP A CA 1
ATOM 1160 C C . TRP A 1 153 ? 2.578 -4.894 1.116 1.00 97.75 153 TRP A C 1
ATOM 1162 O O . TRP A 1 153 ? 2.010 -3.806 1.211 1.00 97.75 153 TRP A O 1
ATOM 1172 N N . TYR A 1 154 ? 3.512 -5.154 0.206 1.00 97.88 154 TYR A N 1
ATOM 1173 C CA . TYR A 1 154 ? 3.993 -4.183 -0.765 1.00 97.88 154 TYR A CA 1
ATOM 1174 C C . TYR A 1 154 ? 4.313 -4.867 -2.092 1.00 97.88 154 TYR A C 1
ATOM 1176 O O . TYR A 1 154 ? 5.126 -5.791 -2.132 1.00 97.88 154 TYR A O 1
ATOM 1184 N N . TYR A 1 155 ? 3.654 -4.413 -3.152 1.00 98.31 155 TYR A N 1
ATOM 1185 C CA . TYR A 1 155 ? 3.979 -4.692 -4.543 1.00 98.31 155 TYR A CA 1
ATOM 1186 C C . TYR A 1 155 ? 4.932 -3.620 -5.067 1.00 98.31 155 TYR A C 1
ATOM 1188 O O . TYR A 1 155 ? 4.695 -2.428 -4.853 1.00 98.31 155 TYR A O 1
ATOM 1196 N N . SER A 1 156 ? 5.947 -4.036 -5.817 1.00 97.00 156 SER A N 1
ATOM 1197 C CA . SER A 1 156 ? 6.817 -3.135 -6.571 1.00 97.00 156 SER A CA 1
ATOM 1198 C C . SER A 1 156 ? 7.183 -3.717 -7.923 1.00 97.00 156 SER A C 1
ATOM 1200 O O . SER A 1 156 ? 7.558 -4.889 -7.987 1.00 97.00 156 SER A O 1
ATOM 1202 N N . ASP A 1 157 ? 7.173 -2.874 -8.953 1.00 95.94 157 ASP A N 1
ATOM 1203 C CA . ASP A 1 157 ? 7.716 -3.169 -10.274 1.00 95.94 157 ASP A CA 1
ATOM 1204 C C . ASP A 1 157 ? 8.923 -2.267 -10.583 1.00 95.94 157 ASP A C 1
ATOM 1206 O O . ASP A 1 157 ? 8.756 -1.082 -10.885 1.00 95.94 157 ASP A O 1
ATOM 1210 N N . PRO A 1 158 ? 10.148 -2.815 -10.530 1.00 92.44 158 PRO A N 1
ATOM 1211 C CA . PRO A 1 158 ? 11.363 -2.121 -10.942 1.00 92.44 158 PRO A CA 1
ATOM 1212 C C . PRO A 1 158 ? 11.295 -1.520 -12.348 1.00 92.44 158 PRO A C 1
ATOM 1214 O O . PRO A 1 158 ? 11.855 -0.453 -12.576 1.00 92.44 158 PRO A O 1
ATOM 1217 N N . SER A 1 159 ? 10.593 -2.173 -13.281 1.00 91.06 159 SER A N 1
ATOM 1218 C CA . SER A 1 159 ? 10.529 -1.750 -14.685 1.00 91.06 159 SER A CA 1
ATOM 1219 C C . SER A 1 159 ? 9.661 -0.513 -14.920 1.00 91.06 159 SER A C 1
ATOM 1221 O O . SER A 1 159 ? 9.698 0.065 -16.004 1.00 91.06 159 SER A O 1
ATOM 1223 N N . ALA A 1 160 ? 8.898 -0.083 -13.910 1.00 90.38 160 ALA A N 1
ATOM 1224 C CA . ALA A 1 160 ? 8.167 1.177 -13.956 1.00 90.38 160 ALA A CA 1
ATOM 1225 C C . ALA A 1 160 ? 9.083 2.400 -13.803 1.00 90.38 160 ALA A C 1
ATOM 1227 O O . ALA A 1 160 ? 8.686 3.510 -14.150 1.00 90.38 160 ALA A O 1
ATOM 1228 N N . TYR A 1 161 ? 10.290 2.214 -13.266 1.00 86.38 161 TYR A N 1
ATOM 1229 C CA . TYR A 1 161 ? 11.258 3.285 -13.088 1.00 86.38 161 TYR A CA 1
ATOM 1230 C C . TYR A 1 161 ? 12.182 3.352 -14.297 1.00 86.38 161 TYR A C 1
ATOM 1232 O O . TYR A 1 161 ? 12.633 2.335 -14.817 1.00 86.38 161 TYR A O 1
ATOM 1240 N N . GLN A 1 162 ? 12.463 4.568 -14.749 1.00 80.50 162 GLN A N 1
ATOM 1241 C CA . GLN A 1 162 ? 13.353 4.775 -15.879 1.00 80.50 162 GLN A CA 1
ATOM 1242 C C . GLN A 1 162 ? 14.802 4.521 -15.453 1.00 80.50 162 GLN A C 1
ATOM 1244 O O . GLN A 1 162 ? 15.257 5.061 -14.442 1.00 80.50 162 GLN A O 1
ATOM 1249 N N . ASP A 1 163 ? 15.529 3.728 -16.241 1.00 78.19 163 ASP A N 1
ATOM 1250 C CA . ASP A 1 163 ? 16.959 3.535 -16.029 1.00 78.19 163 ASP A CA 1
ATOM 1251 C C . ASP A 1 163 ? 17.718 4.840 -16.319 1.00 78.19 163 ASP A C 1
ATOM 1253 O O . ASP A 1 163 ? 17.426 5.518 -17.315 1.00 78.19 163 ASP A O 1
ATOM 1257 N N . PRO A 1 164 ? 18.714 5.202 -15.493 1.00 81.56 164 PRO A N 1
ATOM 1258 C CA . PRO A 1 164 ? 19.588 6.315 -15.810 1.00 81.56 164 PRO A CA 1
ATOM 1259 C C . PRO A 1 164 ? 20.388 6.006 -17.079 1.00 81.56 164 PRO A C 1
ATOM 1261 O O . PRO A 1 164 ? 20.876 4.890 -17.285 1.00 81.56 164 PRO A O 1
ATOM 1264 N N . VAL A 1 165 ? 20.564 7.016 -17.925 1.00 81.75 165 VAL A N 1
ATOM 1265 C CA . VAL A 1 165 ? 21.438 6.925 -19.092 1.00 81.75 165 VAL A CA 1
ATOM 1266 C C . VAL A 1 165 ? 22.847 7.267 -18.630 1.00 81.75 165 VAL A C 1
ATOM 1268 O O . VAL A 1 165 ? 23.120 8.403 -18.255 1.00 81.75 165 VAL A O 1
ATOM 1271 N N . CYS A 1 166 ? 23.731 6.270 -18.623 1.00 86.44 166 CYS A N 1
ATOM 1272 C CA . CYS A 1 166 ? 25.129 6.446 -18.243 1.00 86.44 166 CYS A CA 1
ATOM 1273 C C . CYS A 1 166 ? 26.018 6.545 -19.482 1.00 86.44 166 CYS A C 1
ATOM 1275 O O . CYS A 1 166 ? 26.082 5.610 -20.286 1.00 86.44 166 CYS A O 1
ATOM 1277 N N . GLU A 1 167 ? 26.732 7.657 -19.607 1.00 84.75 167 GLU A N 1
ATOM 1278 C CA . GLU A 1 167 ? 27.730 7.878 -20.647 1.00 84.75 167 GLU A CA 1
ATOM 1279 C C . GLU A 1 167 ? 29.141 7.741 -20.067 1.00 84.75 167 GLU A C 1
ATOM 1281 O O . GLU A 1 167 ? 29.429 8.167 -18.948 1.00 84.75 167 GLU A O 1
ATOM 1286 N N . GLU A 1 168 ? 30.032 7.106 -20.828 1.00 86.94 168 GLU A N 1
ATOM 1287 C CA . GLU A 1 168 ? 31.449 7.020 -20.480 1.00 86.94 168 GLU A CA 1
ATOM 1288 C C . GLU A 1 168 ? 32.117 8.364 -20.787 1.00 86.94 168 GLU A C 1
ATOM 1290 O O . GLU A 1 168 ? 32.139 8.809 -21.938 1.00 86.94 168 GLU A O 1
ATOM 1295 N N . VAL A 1 169 ? 32.684 8.999 -19.766 1.00 88.31 169 VAL A N 1
ATOM 1296 C CA . VAL A 1 169 ? 33.422 10.255 -19.892 1.00 88.31 169 VAL A CA 1
ATOM 1297 C C . VAL A 1 169 ? 34.881 10.051 -19.505 1.00 88.31 169 VAL A C 1
ATOM 1299 O O . VAL A 1 169 ? 35.218 9.268 -18.616 1.00 88.31 169 VAL A O 1
ATOM 1302 N N . LEU A 1 170 ? 35.776 10.749 -20.203 1.00 85.88 170 LEU A N 1
ATOM 1303 C CA . LEU A 1 170 ? 37.204 10.700 -19.907 1.00 85.88 170 LEU A CA 1
ATOM 1304 C C . LEU A 1 170 ? 37.473 11.406 -18.578 1.00 85.88 170 LEU A C 1
ATOM 1306 O O . LEU A 1 170 ? 37.173 12.589 -18.430 1.00 85.88 170 LEU A O 1
ATOM 1310 N N . ASP A 1 171 ? 38.102 10.692 -17.650 1.00 81.94 171 ASP A N 1
ATOM 1311 C CA . ASP A 1 171 ? 38.514 11.234 -16.361 1.00 81.94 171 ASP A CA 1
ATOM 1312 C C . ASP A 1 171 ? 39.967 10.847 -16.090 1.00 81.94 171 ASP A C 1
ATOM 1314 O O . ASP A 1 171 ? 40.287 9.709 -15.743 1.00 81.94 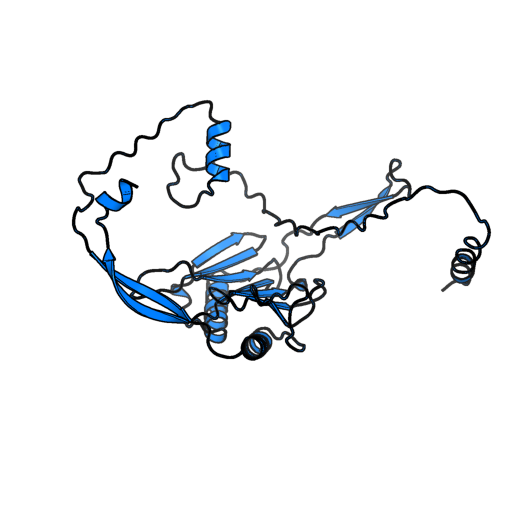171 ASP A O 1
ATOM 1318 N N . GLU A 1 172 ? 40.862 11.823 -16.242 1.00 79.38 172 GLU A N 1
ATOM 1319 C CA . GLU A 1 172 ? 42.300 11.654 -16.009 1.00 79.38 172 GLU A CA 1
ATOM 1320 C C . GLU A 1 172 ? 42.644 11.391 -14.530 1.00 79.38 172 GLU A C 1
ATOM 1322 O O . GLU A 1 172 ? 43.777 11.019 -14.218 1.00 79.38 172 GLU A O 1
ATOM 1327 N N . SER A 1 173 ? 41.685 11.575 -13.614 1.00 77.69 173 SER A N 1
ATOM 1328 C CA . SER A 1 173 ? 41.819 11.244 -12.193 1.00 77.69 173 SER A CA 1
ATOM 1329 C C . SER A 1 173 ? 41.329 9.832 -11.844 1.00 77.69 173 SER A C 1
ATOM 1331 O O . SER A 1 173 ? 41.661 9.320 -10.769 1.00 77.69 173 SER A O 1
ATOM 1333 N N . SER A 1 174 ? 40.620 9.168 -12.764 1.00 78.94 174 SER A N 1
ATOM 1334 C CA . SER A 1 174 ? 40.211 7.770 -12.632 1.00 78.94 174 SER A CA 1
ATOM 1335 C C . SER A 1 174 ? 41.388 6.826 -12.930 1.00 78.94 174 SER A C 1
ATOM 1337 O O . SER A 1 174 ? 42.093 7.011 -13.926 1.00 78.94 174 SER A O 1
ATOM 1339 N N . PRO A 1 175 ? 41.601 5.758 -12.135 1.00 75.56 175 PRO A N 1
ATOM 1340 C CA . PRO A 1 175 ? 42.614 4.737 -12.417 1.00 75.56 175 PRO A CA 1
ATOM 1341 C C . PRO A 1 175 ? 42.450 4.064 -13.787 1.00 75.56 175 PRO A C 1
ATOM 1343 O O . PRO A 1 175 ? 43.426 3.550 -14.335 1.00 75.56 175 PRO A O 1
ATOM 1346 N N . GLU A 1 176 ? 41.227 4.055 -14.324 1.00 80.31 176 GLU A N 1
ATOM 1347 C CA . GLU A 1 176 ? 40.894 3.461 -15.622 1.00 80.31 176 GLU A CA 1
ATOM 1348 C C . GLU A 1 176 ? 40.876 4.495 -16.765 1.00 80.31 176 GLU A C 1
ATOM 1350 O O . GLU A 1 176 ? 40.684 4.126 -17.921 1.00 80.31 176 GLU A O 1
ATOM 1355 N N . GLY A 1 177 ? 41.120 5.780 -16.469 1.00 79.19 177 GLY A N 1
ATOM 1356 C CA . GLY A 1 177 ? 41.108 6.885 -17.441 1.00 79.19 177 GLY A CA 1
ATOM 1357 C C . GLY A 1 177 ? 39.714 7.289 -17.932 1.00 79.19 177 GLY A C 1
ATOM 1358 O O . GLY A 1 177 ? 39.586 8.197 -18.754 1.00 79.19 177 GLY A O 1
ATOM 1359 N N . VAL A 1 178 ? 38.679 6.613 -17.432 1.00 81.44 178 VAL A N 1
ATOM 1360 C CA . VAL A 1 178 ? 37.266 6.831 -17.740 1.00 81.44 178 VAL A CA 1
ATOM 1361 C C . VAL A 1 178 ? 36.441 6.744 -16.458 1.00 81.44 178 VAL A C 1
ATOM 1363 O O . VAL A 1 178 ? 36.808 6.034 -15.514 1.00 81.44 178 VAL A O 1
ATOM 1366 N N . THR A 1 179 ? 35.334 7.471 -16.419 1.00 87.12 179 THR A N 1
ATOM 1367 C CA . THR A 1 179 ? 34.276 7.358 -15.412 1.00 87.12 179 THR A CA 1
ATOM 1368 C C . THR A 1 179 ? 32.919 7.354 -16.116 1.00 87.12 179 THR A C 1
ATOM 1370 O O . THR A 1 179 ? 32.842 7.616 -17.315 1.00 87.12 179 THR A O 1
ATOM 1373 N N . PHE A 1 180 ? 31.850 7.019 -15.399 1.00 83.25 180 PHE A N 1
ATOM 1374 C CA . PHE A 1 180 ? 30.490 7.059 -15.932 1.00 83.25 180 PHE A CA 1
ATOM 1375 C C . PHE A 1 180 ? 29.742 8.242 -15.329 1.00 83.25 180 PHE A C 1
ATOM 1377 O O . PHE A 1 180 ? 29.622 8.344 -14.106 1.00 83.25 180 PHE A O 1
ATOM 1384 N N . GLU A 1 181 ? 29.222 9.112 -16.187 1.00 83.56 181 GLU A N 1
ATOM 1385 C CA . GLU A 1 181 ? 28.265 10.145 -15.804 1.00 83.56 181 GLU A CA 1
ATOM 1386 C C . GLU A 1 181 ? 26.865 9.649 -16.153 1.00 83.56 181 GLU A C 1
ATOM 1388 O O . GLU A 1 181 ? 26.577 9.321 -17.301 1.00 83.56 181 GLU A O 1
ATOM 1393 N N . CYS A 1 182 ? 26.012 9.532 -15.137 1.00 86.62 182 CYS A N 1
ATOM 1394 C CA . CYS A 1 182 ? 24.659 9.015 -15.276 1.00 86.62 182 CYS A CA 1
ATOM 1395 C C . CYS A 1 182 ? 23.650 10.147 -15.103 1.00 86.62 182 CYS A C 1
ATOM 1397 O O . CYS A 1 182 ? 23.614 10.789 -14.051 1.00 86.62 182 CYS A O 1
ATOM 1399 N N . GLU A 1 183 ? 22.804 10.351 -16.108 1.00 80.81 183 GLU A N 1
ATOM 1400 C CA . GLU A 1 183 ? 21.697 11.301 -16.058 1.00 80.81 183 GLU A CA 1
ATOM 1401 C C . GLU A 1 183 ? 20.361 10.558 -16.080 1.00 80.81 183 GLU A C 1
ATOM 1403 O O . GLU A 1 183 ? 20.152 9.623 -16.858 1.00 80.81 183 GLU A O 1
ATOM 1408 N N . ASN A 1 184 ? 19.431 10.980 -15.220 1.00 77.50 184 ASN A N 1
ATOM 1409 C CA . ASN A 1 184 ? 18.066 10.480 -15.295 1.00 77.50 184 ASN A CA 1
ATOM 1410 C C . ASN A 1 184 ? 17.398 11.046 -16.553 1.00 77.50 184 ASN A C 1
ATOM 1412 O O . ASN A 1 184 ? 17.493 12.255 -16.799 1.00 77.50 184 ASN A O 1
ATOM 1416 N N . PRO A 1 185 ? 16.691 10.216 -17.333 1.00 73.00 185 PRO A N 1
ATOM 1417 C CA . PRO A 1 185 ? 15.904 10.722 -18.444 1.00 73.00 185 PRO A CA 1
ATOM 1418 C C . PRO A 1 185 ? 14.835 11.702 -17.946 1.00 73.00 185 PRO A C 1
ATOM 1420 O O . PRO A 1 185 ? 14.377 11.649 -16.803 1.00 73.00 185 PRO A O 1
ATOM 1423 N N . SER A 1 186 ? 14.428 12.626 -18.818 1.00 75.19 186 SER A N 1
ATOM 1424 C CA . SER A 1 186 ? 13.302 13.513 -18.526 1.00 75.19 186 SER A CA 1
ATOM 1425 C C . SER A 1 186 ? 12.030 12.697 -18.297 1.00 75.19 186 SER A C 1
ATOM 1427 O O . SER A 1 186 ? 11.802 11.723 -19.021 1.00 75.19 186 SER A O 1
ATOM 1429 N N . ALA A 1 187 ? 11.162 13.171 -17.404 1.00 70.00 187 ALA A N 1
ATOM 1430 C CA . ALA A 1 187 ? 9.789 12.706 -17.224 1.00 70.00 187 ALA A CA 1
ATOM 1431 C C . ALA A 1 187 ? 8.961 12.869 -18.521 1.00 70.00 187 ALA A C 1
ATOM 1433 O O . ALA A 1 187 ? 8.236 13.840 -18.719 1.00 70.00 187 ALA A O 1
ATOM 1434 N N . GLY A 1 188 ? 9.167 11.973 -19.484 1.00 63.59 188 GLY A N 1
ATOM 1435 C CA . GLY A 1 188 ? 8.682 12.130 -20.857 1.00 63.59 188 GLY A CA 1
ATOM 1436 C C . GLY A 1 188 ? 7.441 11.307 -21.185 1.00 63.59 188 GLY A C 1
ATOM 1437 O O . GLY A 1 188 ? 6.819 11.539 -22.223 1.00 63.59 188 GLY A O 1
ATOM 1438 N N . GLU A 1 189 ? 7.078 10.346 -20.335 1.00 75.62 189 GLU A N 1
ATOM 1439 C CA . GLU A 1 189 ? 5.955 9.445 -20.589 1.00 75.62 189 GLU A CA 1
ATOM 1440 C C . GLU A 1 189 ? 4.685 9.876 -19.852 1.00 75.62 189 GLU A C 1
ATOM 1442 O O . GLU A 1 189 ? 4.722 10.460 -18.770 1.00 75.62 189 GLU A O 1
ATOM 1447 N N . ALA A 1 190 ? 3.536 9.624 -20.482 1.00 82.25 190 ALA A N 1
ATOM 1448 C CA . ALA A 1 190 ? 2.251 10.103 -19.997 1.00 82.25 190 ALA A CA 1
ATOM 1449 C C . ALA A 1 190 ? 1.807 9.343 -18.739 1.00 82.25 190 ALA A C 1
ATOM 1451 O O . ALA A 1 190 ? 1.622 8.128 -18.774 1.00 82.25 190 ALA A O 1
ATOM 1452 N N . LEU A 1 191 ? 1.561 10.085 -17.661 1.00 90.50 191 LEU A N 1
ATOM 1453 C CA . LEU A 1 191 ? 0.938 9.588 -16.437 1.00 90.50 191 LEU A CA 1
ATOM 1454 C C . LEU A 1 191 ? -0.590 9.497 -16.587 1.00 90.50 191 LEU A C 1
ATOM 1456 O O . LEU A 1 191 ? -1.183 10.268 -17.355 1.00 90.50 191 LEU A O 1
ATOM 1460 N N . PRO A 1 192 ? -1.263 8.599 -15.843 1.00 92.12 192 PRO A N 1
ATOM 1461 C CA . PRO A 1 192 ? -2.717 8.585 -15.814 1.00 92.12 192 PRO A CA 1
ATOM 1462 C C . PRO A 1 192 ? -3.251 9.896 -15.229 1.00 92.12 192 PRO A C 1
ATOM 1464 O O . PRO A 1 192 ? -2.695 10.465 -14.290 1.00 92.12 192 PRO A O 1
ATOM 1467 N N . ALA A 1 193 ? -4.375 10.371 -15.768 1.00 93.81 193 ALA A N 1
ATOM 1468 C CA . ALA A 1 193 ? -5.055 11.530 -15.198 1.00 93.81 193 ALA A CA 1
ATOM 1469 C C . ALA A 1 193 ? -5.557 11.211 -13.772 1.00 93.81 193 ALA A C 1
ATOM 1471 O O . ALA A 1 193 ? -5.919 10.062 -13.511 1.00 93.81 193 ALA A O 1
ATOM 1472 N N . PRO A 1 194 ? -5.687 12.200 -12.866 1.00 94.88 194 PRO A N 1
ATOM 1473 C CA . PRO A 1 194 ? -6.094 11.957 -11.478 1.00 94.88 194 PRO A CA 1
ATOM 1474 C C . PRO A 1 194 ? -7.366 11.124 -11.296 1.00 94.88 194 PRO A C 1
ATOM 1476 O O . PRO A 1 194 ? -7.382 10.189 -10.500 1.00 94.88 194 PRO A O 1
ATOM 1479 N N . GLU A 1 195 ? -8.413 11.400 -12.073 1.00 96.19 195 GLU A N 1
ATOM 1480 C CA . GLU A 1 195 ? -9.665 10.629 -12.019 1.00 96.19 195 GLU A CA 1
ATOM 1481 C C . GLU A 1 195 ? -9.483 9.177 -12.484 1.00 96.19 195 GLU A C 1
ATOM 1483 O O . GLU A 1 195 ? -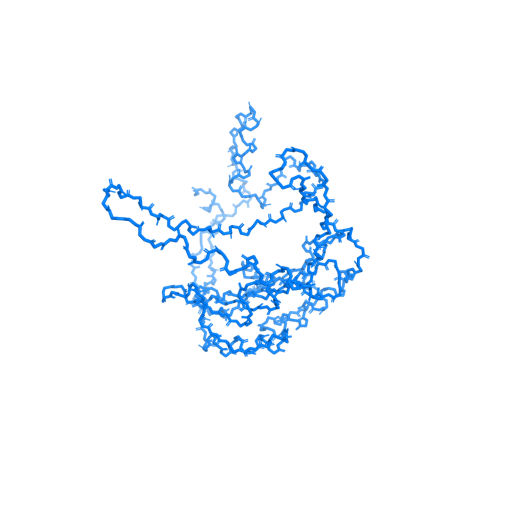10.100 8.247 -11.960 1.00 96.19 195 GLU A O 1
ATOM 1488 N N . GLN A 1 196 ? -8.591 8.966 -13.452 1.00 96.00 196 GLN A N 1
ATOM 1489 C CA . GLN A 1 196 ? -8.258 7.639 -13.948 1.00 96.00 196 GLN A CA 1
ATOM 1490 C C . GLN A 1 196 ? -7.420 6.862 -12.924 1.00 96.00 196 GLN A C 1
ATOM 1492 O O . GLN A 1 196 ? -7.721 5.701 -12.663 1.00 96.00 196 GLN A O 1
ATOM 1497 N N . ALA A 1 197 ? -6.443 7.513 -12.284 1.00 96.81 197 ALA A N 1
ATOM 1498 C CA . ALA A 1 197 ? -5.646 6.925 -11.209 1.00 96.81 197 ALA A CA 1
ATOM 1499 C C . ALA A 1 197 ? -6.522 6.495 -10.020 1.00 96.81 197 ALA A C 1
ATOM 1501 O O . ALA A 1 197 ? -6.385 5.378 -9.526 1.00 96.81 197 ALA A O 1
ATOM 1502 N N . ARG A 1 198 ? -7.490 7.328 -9.611 1.00 98.12 198 ARG A N 1
ATOM 1503 C CA . ARG A 1 198 ? -8.478 6.968 -8.576 1.00 98.12 198 ARG A CA 1
ATOM 1504 C C . ARG A 1 198 ? -9.340 5.777 -8.979 1.00 98.12 198 ARG A C 1
ATOM 1506 O O . ARG A 1 198 ? -9.604 4.912 -8.151 1.00 98.12 198 ARG A O 1
ATOM 1513 N N . SER A 1 199 ? -9.761 5.718 -10.241 1.00 98.00 199 SER A N 1
ATOM 1514 C CA . SER A 1 199 ? -10.562 4.602 -10.757 1.00 98.00 199 SER A CA 1
ATOM 1515 C C . SER A 1 199 ? -9.775 3.286 -10.744 1.00 98.00 199 SER A C 1
ATOM 1517 O O . SER A 1 199 ? -10.280 2.276 -10.260 1.00 98.00 199 SER A O 1
ATOM 1519 N N . PHE A 1 200 ? -8.519 3.306 -11.204 1.00 97.25 200 PHE A N 1
ATOM 1520 C CA . PHE A 1 200 ? -7.631 2.140 -11.156 1.00 97.25 200 PHE A CA 1
ATOM 1521 C C . PHE A 1 200 ? -7.319 1.702 -9.723 1.00 97.25 200 PHE A C 1
ATOM 1523 O O . PHE A 1 200 ? -7.299 0.504 -9.432 1.00 97.25 200 PHE A O 1
ATOM 1530 N N . ALA A 1 201 ? -7.123 2.658 -8.814 1.00 97.94 201 ALA A N 1
ATOM 1531 C CA . ALA A 1 201 ? -6.908 2.364 -7.407 1.00 97.94 201 ALA A CA 1
ATOM 1532 C C . ALA A 1 201 ? -8.151 1.762 -6.746 1.00 97.94 201 ALA A C 1
ATOM 1534 O O . ALA A 1 201 ? -8.014 0.774 -6.037 1.00 97.94 201 ALA A O 1
ATOM 1535 N N . ALA A 1 202 ? -9.361 2.256 -7.031 1.00 98.31 202 ALA A N 1
ATOM 1536 C CA . ALA A 1 202 ? -10.595 1.670 -6.498 1.00 98.31 202 ALA A CA 1
ATOM 1537 C C . ALA A 1 202 ? -10.755 0.194 -6.905 1.00 98.31 202 ALA A C 1
ATOM 1539 O O . ALA A 1 202 ? -11.067 -0.658 -6.070 1.00 98.31 202 ALA A O 1
ATOM 1540 N N . GLU A 1 203 ? -10.486 -0.124 -8.175 1.00 97.94 203 GLU A N 1
ATOM 1541 C CA . GLU A 1 203 ? -10.508 -1.502 -8.676 1.00 97.94 203 GLU A CA 1
ATOM 1542 C C . GLU A 1 203 ? -9.444 -2.371 -7.988 1.00 97.94 203 GLU A C 1
ATOM 1544 O O . GLU A 1 203 ? -9.749 -3.452 -7.477 1.00 97.94 203 GLU A O 1
ATOM 1549 N N . THR A 1 204 ? -8.210 -1.871 -7.907 1.00 98.00 204 THR A N 1
ATOM 1550 C CA . THR A 1 204 ? -7.072 -2.595 -7.322 1.00 98.00 204 THR A CA 1
ATOM 1551 C C . THR A 1 204 ? -7.244 -2.817 -5.818 1.00 98.00 204 THR A C 1
ATOM 1553 O O . THR A 1 204 ? -7.014 -3.917 -5.311 1.00 98.00 204 THR A O 1
ATOM 1556 N N . PHE A 1 205 ? -7.682 -1.799 -5.079 1.00 97.94 205 PHE A N 1
ATOM 1557 C CA . PHE A 1 205 ? -7.935 -1.889 -3.642 1.00 97.94 205 PHE A CA 1
ATOM 1558 C C . PHE A 1 205 ? -9.071 -2.875 -3.372 1.00 97.94 205 PHE A C 1
ATOM 1560 O O . PHE A 1 205 ? -8.909 -3.782 -2.555 1.00 97.94 205 PHE A O 1
ATOM 1567 N N . GLY A 1 206 ? -10.156 -2.817 -4.153 1.00 97.38 206 GLY A N 1
ATOM 1568 C CA . GLY A 1 206 ? -11.239 -3.797 -4.077 1.00 97.38 206 GLY A CA 1
ATOM 1569 C C . GLY A 1 206 ? -10.760 -5.232 -4.317 1.00 97.38 206 GLY A C 1
ATOM 1570 O O . GLY A 1 206 ? -11.089 -6.130 -3.538 1.00 97.38 206 GLY A O 1
ATOM 1571 N N . ALA A 1 207 ? -9.927 -5.447 -5.339 1.00 96.88 207 ALA A N 1
ATOM 1572 C CA . ALA A 1 207 ? -9.360 -6.758 -5.663 1.00 96.88 207 ALA A CA 1
ATOM 1573 C C . ALA A 1 207 ? -8.376 -7.290 -4.602 1.00 96.88 207 ALA A C 1
ATOM 1575 O O . ALA A 1 207 ? -8.169 -8.500 -4.507 1.00 96.88 207 ALA A O 1
ATOM 1576 N N . THR A 1 208 ? -7.781 -6.408 -3.794 1.00 96.25 208 THR A N 1
ATOM 1577 C CA . THR A 1 208 ? -6.813 -6.758 -2.736 1.00 96.25 208 THR A CA 1
ATOM 1578 C C . THR A 1 208 ? -7.410 -6.749 -1.326 1.00 96.25 208 THR A C 1
ATOM 1580 O O . THR A 1 208 ? -6.684 -6.947 -0.353 1.00 96.25 208 THR A O 1
ATOM 1583 N N . GLY A 1 209 ? -8.733 -6.596 -1.205 1.00 93.81 209 GLY A N 1
ATOM 1584 C CA . GLY A 1 209 ? -9.461 -6.753 0.058 1.00 93.81 209 GLY A CA 1
ATOM 1585 C C . GLY A 1 209 ? -9.937 -5.457 0.715 1.00 93.81 209 GLY A C 1
ATOM 1586 O O . GLY A 1 209 ? -10.475 -5.517 1.818 1.00 93.81 209 GLY A O 1
ATOM 1587 N N . PHE A 1 210 ? -9.799 -4.310 0.047 1.00 95.62 210 PHE A N 1
ATOM 1588 C CA . PHE A 1 210 ? -10.287 -3.013 0.515 1.00 95.62 210 PHE A CA 1
ATOM 1589 C C . PHE A 1 210 ? -11.284 -2.393 -0.481 1.00 95.62 210 PHE A C 1
ATOM 1591 O O . PHE A 1 210 ? -10.909 -1.581 -1.328 1.00 95.62 210 PHE A O 1
ATOM 1598 N N . PRO A 1 211 ? -12.568 -2.798 -0.432 1.00 95.25 211 PRO A N 1
ATOM 1599 C CA . PRO A 1 211 ? -13.590 -2.243 -1.310 1.00 95.25 211 PRO A CA 1
ATOM 1600 C C . PRO A 1 211 ? -13.846 -0.775 -0.963 1.00 95.25 211 PRO A C 1
ATOM 1602 O O . PRO A 1 211 ? -14.266 -0.458 0.148 1.00 95.25 211 PRO A O 1
ATOM 1605 N N . ILE A 1 212 ? -13.626 0.103 -1.937 1.00 95.56 212 ILE A N 1
ATOM 1606 C CA . ILE A 1 212 ? -13.780 1.550 -1.797 1.00 95.56 212 ILE A CA 1
ATOM 1607 C C . ILE A 1 212 ? -14.253 2.164 -3.119 1.00 95.56 212 ILE A C 1
ATOM 1609 O O . ILE A 1 212 ? -14.136 1.546 -4.180 1.00 95.56 212 ILE A O 1
ATOM 1613 N N . THR A 1 213 ? -14.812 3.371 -3.063 1.00 96.31 213 THR A N 1
ATOM 1614 C CA . THR A 1 213 ? -15.143 4.152 -4.257 1.00 96.31 213 THR A CA 1
ATOM 1615 C C . THR A 1 213 ? -13.977 5.054 -4.667 1.00 96.31 213 THR A C 1
ATOM 1617 O O . THR A 1 213 ? -13.146 5.441 -3.849 1.00 96.31 213 THR A O 1
ATOM 1620 N N . SER A 1 214 ? -13.919 5.440 -5.942 1.00 96.19 214 SER A N 1
ATOM 1621 C CA . SER A 1 214 ? -12.915 6.397 -6.430 1.00 96.19 214 SER A CA 1
ATOM 1622 C C . SER A 1 214 ? -13.031 7.787 -5.794 1.00 96.19 214 SER A C 1
ATOM 1624 O O . SER A 1 214 ? -12.073 8.554 -5.822 1.00 96.19 214 SER A O 1
ATOM 1626 N N . GLU A 1 215 ? -14.197 8.130 -5.247 1.00 95.69 215 GLU A N 1
ATOM 1627 C CA . GLU A 1 215 ? -14.485 9.432 -4.634 1.00 95.69 215 GLU A CA 1
ATOM 1628 C C . GLU A 1 215 ? -13.807 9.579 -3.265 1.00 95.69 215 GLU A C 1
ATOM 1630 O O . GLU A 1 215 ? -13.385 10.679 -2.906 1.00 95.69 215 GLU A O 1
ATOM 1635 N N . ASP A 1 216 ? -13.627 8.457 -2.567 1.00 95.00 216 ASP A N 1
ATOM 1636 C CA . ASP A 1 216 ? -12.987 8.373 -1.251 1.00 95.00 216 ASP A CA 1
ATOM 1637 C C . ASP A 1 216 ? -11.455 8.211 -1.346 1.00 95.00 216 ASP A C 1
ATOM 1639 O O . ASP A 1 216 ? -10.763 8.122 -0.334 1.00 95.00 216 ASP A O 1
ATOM 1643 N N . ILE A 1 217 ? -10.900 8.173 -2.565 1.00 96.38 217 ILE A N 1
ATO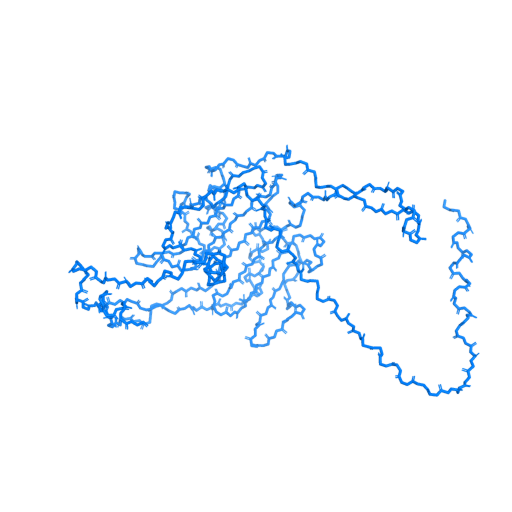M 1644 C CA . ILE A 1 217 ? -9.458 8.071 -2.807 1.00 96.38 217 ILE A CA 1
ATOM 1645 C C . ILE A 1 217 ? -8.856 9.467 -3.006 1.00 96.38 217 ILE A C 1
ATOM 1647 O O . ILE A 1 217 ? -9.265 10.252 -3.869 1.00 96.38 217 ILE A O 1
ATOM 1651 N N . HIS A 1 218 ? -7.813 9.765 -2.238 1.00 94.88 218 HIS A N 1
ATOM 1652 C CA . HIS A 1 218 ? -7.097 11.032 -2.277 1.00 94.88 218 HIS A CA 1
ATOM 1653 C C . HIS A 1 218 ? -5.870 10.960 -3.185 1.00 94.88 218 HIS A C 1
ATOM 1655 O O . HIS A 1 218 ? -5.193 9.941 -3.263 1.00 94.88 218 HIS A O 1
ATOM 1661 N N . VAL A 1 219 ? -5.556 12.072 -3.855 1.00 94.44 219 VAL A N 1
ATOM 1662 C CA . VAL A 1 219 ? -4.307 12.225 -4.618 1.00 94.44 219 VAL A CA 1
ATOM 1663 C C . VAL A 1 219 ? -3.259 12.805 -3.675 1.00 94.44 219 VAL A C 1
ATOM 1665 O O . VAL A 1 219 ? -3.457 13.899 -3.149 1.00 94.44 219 VAL A O 1
ATOM 1668 N N . LEU A 1 220 ? -2.171 12.070 -3.460 1.00 89.69 220 LEU A N 1
ATOM 1669 C CA . LEU A 1 220 ? -1.042 12.469 -2.618 1.00 89.69 220 LEU A CA 1
ATOM 1670 C C . LEU A 1 220 ? -0.038 13.330 -3.388 1.00 89.69 220 LEU A C 1
ATOM 1672 O O . LEU A 1 220 ? 0.414 14.362 -2.898 1.00 89.69 220 LEU A O 1
ATOM 1676 N N . VAL A 1 221 ? 0.290 12.901 -4.605 1.00 91.44 221 VAL A N 1
ATOM 1677 C CA . VAL A 1 221 ? 1.232 13.566 -5.510 1.00 91.44 221 VAL A CA 1
ATOM 1678 C C . VAL A 1 221 ? 0.699 13.478 -6.931 1.00 91.44 221 VAL A C 1
ATOM 1680 O O . VAL A 1 221 ? 0.022 12.513 -7.283 1.00 91.44 221 VAL A O 1
ATOM 1683 N N . ASN A 1 222 ? 0.952 14.521 -7.713 1.00 92.88 222 ASN A N 1
ATOM 1684 C CA . ASN A 1 222 ? 0.606 14.610 -9.125 1.00 92.88 222 ASN A CA 1
ATOM 1685 C C . ASN A 1 222 ? 1.513 15.665 -9.762 1.00 92.88 222 ASN A C 1
ATOM 1687 O O . ASN A 1 222 ? 1.191 16.858 -9.765 1.00 92.88 222 ASN A O 1
ATOM 1691 N N . ASP A 1 223 ? 2.666 15.218 -10.229 1.00 90.56 223 ASP A N 1
ATOM 1692 C CA . ASP A 1 223 ? 3.644 16.025 -10.944 1.00 90.56 223 ASP A CA 1
ATOM 1693 C C . ASP A 1 223 ? 4.210 15.225 -12.122 1.00 90.56 223 ASP A C 1
ATOM 1695 O O . ASP A 1 223 ? 3.665 14.192 -12.501 1.00 90.56 223 ASP A O 1
ATOM 1699 N N . GLU A 1 224 ? 5.263 15.730 -12.759 1.00 87.31 224 GLU A N 1
ATOM 1700 C CA . GLU A 1 224 ? 5.881 15.050 -13.897 1.00 87.31 224 GLU A CA 1
ATOM 1701 C C . GLU A 1 224 ? 6.533 13.709 -13.513 1.00 87.31 224 GLU A C 1
ATOM 1703 O O . GLU A 1 224 ? 6.626 12.826 -14.356 1.00 87.31 224 GLU A O 1
ATOM 1708 N N . TRP A 1 225 ? 6.923 13.517 -12.249 1.00 87.31 225 TRP A N 1
ATOM 1709 C CA . TRP A 1 225 ? 7.627 12.329 -11.754 1.00 87.31 225 TRP A CA 1
ATOM 1710 C C . TRP A 1 225 ? 6.700 11.252 -11.207 1.00 87.31 225 TRP A C 1
ATOM 1712 O O . TRP A 1 225 ? 7.154 10.149 -10.897 1.00 87.31 225 TRP A O 1
ATOM 1722 N N . GLY A 1 226 ? 5.407 11.537 -11.101 1.00 91.94 226 GLY A N 1
ATOM 1723 C CA . GLY A 1 226 ? 4.440 10.503 -10.814 1.00 91.94 226 GLY A CA 1
ATOM 1724 C C . GLY A 1 226 ? 3.105 10.997 -10.306 1.00 91.94 226 GLY A C 1
ATOM 1725 O O . GLY A 1 226 ? 2.877 12.170 -9.996 1.00 91.94 226 GLY A O 1
ATOM 1726 N N . ILE A 1 227 ? 2.217 10.023 -10.173 1.00 94.88 227 ILE A N 1
ATOM 1727 C CA . ILE A 1 227 ? 0.937 10.194 -9.511 1.00 94.88 227 ILE A CA 1
ATOM 1728 C C . ILE A 1 227 ? 0.774 9.128 -8.439 1.00 94.88 227 ILE A C 1
ATOM 1730 O O . ILE A 1 227 ? 0.916 7.934 -8.690 1.00 94.88 227 ILE A O 1
ATOM 1734 N N . GLY A 1 228 ? 0.493 9.584 -7.224 1.00 96.00 228 GLY A N 1
ATOM 1735 C CA . GLY A 1 228 ? 0.290 8.741 -6.057 1.00 96.00 228 GLY A CA 1
ATOM 1736 C C . GLY A 1 228 ? -1.083 8.989 -5.470 1.00 96.00 228 GLY A C 1
ATOM 1737 O O . GLY A 1 228 ? -1.514 10.137 -5.344 1.00 96.00 228 GLY A O 1
ATOM 1738 N N . VAL A 1 229 ? -1.763 7.917 -5.094 1.00 97.06 229 VAL A N 1
ATOM 1739 C CA . VAL A 1 229 ? -3.079 7.970 -4.466 1.00 97.06 229 VAL A CA 1
ATOM 1740 C C . VAL A 1 229 ? -3.099 7.147 -3.187 1.00 97.06 229 VAL A C 1
ATOM 1742 O O . VAL A 1 229 ? -2.342 6.185 -3.050 1.00 97.06 229 VAL A O 1
ATOM 1745 N N . SER A 1 230 ? -3.951 7.541 -2.245 1.00 96.81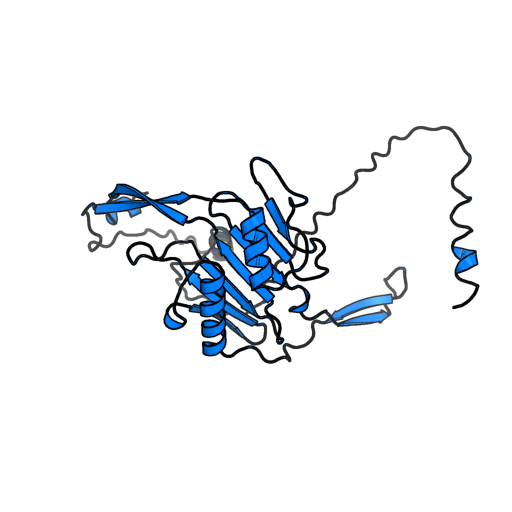 230 SER A N 1
ATOM 1746 C CA . SER A 1 230 ? -4.135 6.849 -0.971 1.00 96.81 230 SER A CA 1
ATOM 1747 C C . SER A 1 230 ? -5.593 6.847 -0.542 1.00 96.81 230 SER A C 1
ATOM 1749 O O . SER A 1 230 ? -6.346 7.771 -0.861 1.00 96.81 230 SER A O 1
ATOM 1751 N N . ALA A 1 231 ? -5.971 5.814 0.198 1.00 94.25 231 ALA A N 1
ATOM 1752 C CA . ALA A 1 231 ? -7.208 5.776 0.950 1.00 94.25 231 ALA A CA 1
ATOM 1753 C C . ALA A 1 231 ? -7.007 5.099 2.305 1.00 94.25 231 ALA A C 1
ATOM 1755 O O . ALA A 1 231 ? -6.395 4.031 2.399 1.00 94.25 231 ALA A O 1
ATOM 1756 N N . SER A 1 232 ? -7.568 5.712 3.343 1.00 93.62 232 SER A N 1
ATOM 1757 C CA . SER A 1 232 ? -7.513 5.207 4.710 1.00 93.62 232 SER A CA 1
ATOM 1758 C C . SER A 1 232 ? -8.743 4.348 5.013 1.00 93.62 232 SER A C 1
ATOM 1760 O O . SER A 1 232 ? -9.863 4.674 4.622 1.00 93.62 232 SER A O 1
ATOM 1762 N N . VAL A 1 233 ? -8.562 3.253 5.749 1.00 88.31 233 VAL A N 1
ATOM 1763 C CA . VAL A 1 233 ? -9.678 2.433 6.235 1.00 88.31 233 VAL A CA 1
ATOM 1764 C C . VAL A 1 233 ? -10.469 3.232 7.258 1.00 88.31 233 VAL A C 1
ATOM 1766 O O . VAL A 1 233 ? -9.895 3.723 8.233 1.00 88.31 233 VAL A O 1
ATOM 1769 N N . GLU A 1 234 ? -11.785 3.297 7.082 1.00 88.56 234 GLU A N 1
ATOM 1770 C CA . GLU A 1 234 ? -12.689 3.896 8.057 1.00 88.56 234 GLU A CA 1
ATOM 1771 C C . GLU A 1 234 ? -13.318 2.850 8.979 1.00 88.56 234 GLU A C 1
ATOM 1773 O O . GLU A 1 234 ? -13.792 1.797 8.547 1.00 88.56 234 GLU A O 1
ATOM 1778 N N . LEU A 1 235 ? -13.376 3.171 10.271 1.00 84.69 235 LEU A N 1
ATOM 1779 C CA . LEU A 1 235 ? -14.089 2.400 11.284 1.00 84.69 235 LEU A CA 1
ATOM 1780 C C . LEU A 1 235 ? -15.124 3.292 11.962 1.00 84.69 235 LEU A C 1
ATOM 1782 O O . LEU A 1 235 ? -14.782 4.308 12.557 1.00 84.69 235 LEU A O 1
ATOM 1786 N N . GLU A 1 236 ? -16.400 2.910 11.865 1.00 84.88 236 GLU A N 1
ATOM 1787 C CA . GLU A 1 236 ? -17.533 3.703 12.374 1.00 84.88 236 GLU A CA 1
ATOM 1788 C C . GLU A 1 236 ? -17.538 5.165 11.862 1.00 84.88 236 GLU A C 1
ATOM 1790 O O . GLU A 1 236 ? -17.959 6.077 12.570 1.00 84.88 236 GLU A O 1
ATOM 1795 N N . GLY A 1 237 ? -17.078 5.389 10.623 1.00 81.94 237 GLY A N 1
ATOM 1796 C CA . GLY A 1 237 ? -16.997 6.716 9.998 1.00 81.94 237 GLY A CA 1
ATOM 1797 C C . GLY A 1 237 ? -15.807 7.566 10.454 1.00 81.94 237 GLY A C 1
ATOM 1798 O O . GLY A 1 237 ? -15.784 8.767 10.196 1.00 81.94 237 GLY A O 1
ATOM 1799 N N . PHE A 1 238 ? -14.836 6.970 11.153 1.00 81.62 238 PHE A N 1
ATOM 1800 C CA . PHE A 1 238 ? -13.579 7.621 11.512 1.00 81.62 238 PHE A CA 1
ATOM 1801 C C . PHE A 1 238 ? -12.415 7.004 10.730 1.00 81.62 238 PHE A C 1
ATOM 1803 O O . PHE A 1 238 ? -12.264 5.777 10.757 1.00 81.62 238 PHE A O 1
ATOM 1810 N N . PRO A 1 239 ? -11.560 7.817 10.085 1.00 83.81 239 PRO A N 1
ATOM 1811 C CA . PRO A 1 239 ? -10.379 7.310 9.404 1.00 83.81 239 PRO A CA 1
ATOM 1812 C C . PRO A 1 239 ? -9.391 6.714 10.410 1.00 83.81 239 PRO A C 1
ATOM 1814 O O . PRO A 1 239 ? -9.213 7.215 11.525 1.00 83.81 239 PRO A O 1
ATOM 1817 N N . THR A 1 240 ? -8.736 5.633 10.006 1.00 86.75 240 THR A N 1
ATOM 1818 C CA . THR A 1 240 ? -7.659 4.986 10.760 1.00 86.75 240 THR A CA 1
ATOM 1819 C C . THR A 1 240 ? -6.304 5.264 10.111 1.00 86.75 240 THR A C 1
ATOM 1821 O O . THR A 1 240 ? -6.227 5.828 9.028 1.00 86.75 240 THR A O 1
ATOM 1824 N N . ALA A 1 241 ? -5.219 4.836 10.759 1.00 84.94 241 ALA A N 1
ATOM 1825 C CA . ALA A 1 241 ? -3.874 4.887 10.181 1.00 84.94 241 ALA A CA 1
ATOM 1826 C C . ALA A 1 241 ? -3.571 3.717 9.217 1.00 84.94 241 ALA A C 1
ATOM 1828 O O . ALA A 1 241 ? -2.421 3.535 8.827 1.00 84.94 241 ALA A O 1
ATOM 1829 N N . LEU A 1 242 ? -4.558 2.868 8.907 1.00 86.44 242 LEU A N 1
ATOM 1830 C CA . LEU A 1 242 ? -4.403 1.795 7.927 1.00 86.44 242 LEU A CA 1
ATOM 1831 C C . LEU A 1 242 ? -4.724 2.359 6.557 1.00 86.44 242 LEU A C 1
ATOM 1833 O O . LEU A 1 242 ? -5.847 2.809 6.340 1.00 86.44 242 LEU A O 1
ATOM 1837 N N . GLU A 1 243 ? -3.759 2.316 5.650 1.00 92.19 243 GLU A N 1
ATOM 1838 C CA . GLU A 1 243 ? -3.874 2.960 4.348 1.00 92.19 243 GLU A CA 1
ATOM 1839 C C . GLU A 1 243 ? -3.493 2.008 3.226 1.00 92.19 243 GLU A C 1
ATOM 1841 O O . GLU A 1 243 ? -2.598 1.174 3.355 1.00 92.19 243 GLU A O 1
ATOM 1846 N N . TRP A 1 244 ? -4.201 2.156 2.115 1.00 96.75 244 TRP A N 1
ATOM 1847 C CA . TRP A 1 244 ? -3.829 1.568 0.845 1.00 96.75 244 TRP A CA 1
ATOM 1848 C C . TRP A 1 244 ? -3.271 2.674 -0.015 1.00 96.75 244 TRP A C 1
ATOM 1850 O O . TRP A 1 244 ? -3.889 3.729 -0.149 1.00 96.75 244 TRP A O 1
ATOM 1860 N N . THR A 1 245 ? -2.114 2.425 -0.611 1.00 97.44 245 THR A N 1
ATOM 1861 C CA . THR A 1 245 ? -1.457 3.402 -1.473 1.00 97.44 245 THR A CA 1
ATOM 1862 C C . THR A 1 245 ? -1.111 2.779 -2.807 1.00 97.44 245 THR A C 1
ATOM 1864 O O . THR A 1 245 ? -0.861 1.578 -2.903 1.00 97.44 245 THR A O 1
ATOM 1867 N N . MET A 1 246 ? -1.122 3.600 -3.849 1.00 97.62 246 MET A N 1
ATOM 1868 C CA . MET A 1 246 ? -0.790 3.193 -5.207 1.00 97.62 246 MET A CA 1
ATOM 1869 C C . MET A 1 246 ? -0.036 4.322 -5.893 1.00 97.62 246 MET A C 1
ATOM 1871 O O . MET A 1 246 ? -0.412 5.487 -5.749 1.00 97.62 246 MET A O 1
ATOM 1875 N N . PHE A 1 247 ? 1.031 3.988 -6.612 1.00 96.69 247 PHE A N 1
ATOM 1876 C CA . PHE A 1 247 ? 1.894 4.970 -7.257 1.00 96.69 247 PHE A CA 1
ATOM 1877 C C . PHE A 1 247 ? 2.266 4.545 -8.675 1.00 96.69 247 PHE A C 1
ATOM 1879 O O . PHE A 1 247 ? 2.643 3.397 -8.919 1.00 96.69 247 PHE A O 1
ATOM 1886 N N . TRP A 1 248 ? 2.202 5.502 -9.595 1.00 94.44 248 TRP A N 1
ATOM 1887 C CA . TRP A 1 248 ? 2.699 5.382 -10.959 1.00 94.44 248 TRP A CA 1
ATOM 1888 C C . TRP A 1 248 ? 3.878 6.327 -11.146 1.00 94.44 248 TRP A C 1
ATOM 1890 O O . TRP A 1 248 ? 3.760 7.525 -10.887 1.00 94.44 248 TRP A O 1
ATOM 1900 N N . ALA A 1 249 ? 4.986 5.768 -11.624 1.00 91.75 249 ALA A N 1
ATOM 1901 C CA . ALA A 1 249 ? 6.116 6.518 -12.153 1.00 91.75 249 ALA A CA 1
ATOM 1902 C C . ALA A 1 249 ? 5.846 6.904 -13.625 1.00 91.75 249 ALA A C 1
ATOM 1904 O O . ALA A 1 249 ? 4.866 6.425 -14.207 1.00 91.75 249 ALA A O 1
ATOM 1905 N N . PRO A 1 250 ? 6.672 7.768 -14.244 1.00 87.31 250 PRO A N 1
ATOM 1906 C CA . PRO A 1 250 ? 6.484 8.175 -15.632 1.00 87.31 250 PRO A CA 1
ATOM 1907 C C . PRO A 1 250 ? 6.610 6.964 -16.558 1.00 87.31 250 PRO A C 1
ATOM 1909 O O . PRO A 1 250 ? 7.698 6.426 -16.751 1.00 87.31 250 PRO A O 1
ATOM 1912 N N . GLY A 1 251 ? 5.480 6.533 -17.117 1.00 81.50 251 GLY A N 1
ATOM 1913 C CA . GLY A 1 251 ? 5.385 5.361 -17.978 1.00 81.50 251 GLY A CA 1
ATOM 1914 C C . GLY A 1 251 ? 4.024 4.670 -17.890 1.00 81.50 251 GLY A C 1
ATOM 1915 O O . GLY A 1 251 ? 3.160 5.082 -17.114 1.00 81.50 251 GLY A O 1
ATOM 1916 N N . PRO A 1 252 ? 3.790 3.611 -18.686 1.00 78.31 252 PRO A N 1
ATOM 1917 C CA . PRO A 1 252 ? 2.515 2.898 -18.692 1.00 78.31 252 PRO A CA 1
ATOM 1918 C C . PRO A 1 252 ? 2.386 1.880 -17.549 1.00 78.31 252 PRO A C 1
ATOM 1920 O O . PRO A 1 252 ? 1.329 1.264 -17.404 1.00 78.31 252 PRO A O 1
ATOM 1923 N N . ILE A 1 253 ? 3.455 1.654 -16.781 1.00 88.94 253 ILE A N 1
ATOM 1924 C CA . ILE A 1 253 ? 3.554 0.566 -15.808 1.00 88.94 253 ILE A CA 1
ATOM 1925 C C . ILE A 1 253 ? 3.264 1.094 -14.403 1.00 88.94 253 ILE A C 1
ATOM 1927 O O . ILE A 1 253 ? 3.719 2.160 -13.992 1.00 88.94 253 ILE A O 1
ATOM 1931 N N . LEU A 1 254 ? 2.482 0.323 -13.656 1.00 94.12 254 LEU A N 1
ATOM 1932 C CA . LEU A 1 254 ? 2.245 0.546 -12.239 1.00 94.12 254 LEU A CA 1
ATOM 1933 C C . LEU A 1 254 ? 3.532 0.305 -11.445 1.00 94.12 254 LEU A C 1
ATOM 1935 O O . LEU A 1 254 ? 4.061 -0.802 -11.469 1.00 94.12 254 LEU A O 1
ATOM 1939 N N . ALA A 1 255 ? 3.989 1.305 -10.695 1.00 95.06 255 ALA A N 1
ATOM 1940 C CA . ALA A 1 255 ? 5.244 1.208 -9.963 1.00 95.06 255 ALA A CA 1
ATOM 1941 C C . ALA A 1 255 ? 5.090 0.493 -8.621 1.00 95.06 255 ALA A C 1
ATOM 1943 O O . ALA A 1 255 ? 5.887 -0.389 -8.300 1.00 95.06 255 ALA A O 1
ATOM 1944 N N . SER A 1 256 ? 4.073 0.843 -7.828 1.00 97.31 256 SER A N 1
ATOM 1945 C CA . SER A 1 256 ? 3.885 0.202 -6.527 1.00 97.31 256 SER A CA 1
ATOM 1946 C C . SER A 1 256 ? 2.465 0.264 -5.984 1.00 97.31 256 SER A C 1
ATOM 1948 O O . SER A 1 256 ? 1.673 1.144 -6.330 1.00 97.31 256 SER A O 1
ATOM 1950 N N . VAL A 1 257 ? 2.160 -0.697 -5.105 1.00 98.31 257 VAL A N 1
ATOM 1951 C CA . VAL A 1 257 ? 0.922 -0.754 -4.315 1.00 98.31 257 VAL A CA 1
ATOM 1952 C C . VAL A 1 257 ? 1.242 -1.253 -2.915 1.00 98.31 257 VAL A C 1
ATOM 1954 O O . VAL A 1 257 ? 2.006 -2.203 -2.761 1.00 98.31 257 VAL A O 1
ATOM 1957 N N . SER A 1 258 ? 0.633 -0.666 -1.892 1.00 97.56 258 SER A N 1
ATOM 1958 C CA . SER A 1 258 ? 0.726 -1.162 -0.520 1.00 97.56 258 SER A CA 1
ATOM 1959 C C . SER A 1 258 ? -0.646 -1.321 0.119 1.00 97.56 258 SER A C 1
ATOM 1961 O O . SER A 1 258 ? -1.612 -0.672 -0.288 1.00 97.56 258 SER A O 1
ATOM 1963 N N . GLY A 1 259 ? -0.720 -2.189 1.124 1.00 96.31 259 GLY A N 1
ATOM 1964 C CA . GLY A 1 259 ? -1.923 -2.372 1.921 1.00 96.31 259 GLY A CA 1
ATOM 1965 C C . GLY A 1 259 ? -1.707 -3.324 3.091 1.00 96.31 259 GLY A C 1
ATOM 1966 O O . GLY A 1 259 ? -0.575 -3.617 3.498 1.00 96.31 259 GLY A O 1
ATOM 1967 N N . HIS A 1 260 ? -2.812 -3.816 3.649 1.00 96.31 260 HIS A N 1
ATOM 1968 C CA . HIS A 1 260 ? -2.809 -4.603 4.880 1.00 96.31 260 HIS A CA 1
ATOM 1969 C C . HIS A 1 260 ? -3.663 -5.872 4.764 1.00 96.31 260 HIS A C 1
ATOM 1971 O O . HIS A 1 260 ? -4.653 -5.908 4.041 1.00 96.31 260 HIS A O 1
ATOM 1977 N N . ALA A 1 261 ? -3.283 -6.926 5.487 1.00 95.31 261 ALA A N 1
ATOM 1978 C CA . ALA A 1 261 ? -4.052 -8.173 5.581 1.00 95.31 261 ALA A CA 1
ATOM 1979 C C . ALA A 1 261 ? -4.918 -8.256 6.851 1.00 95.31 261 ALA A C 1
ATOM 1981 O O . ALA A 1 261 ? -5.806 -9.102 6.953 1.00 95.31 261 ALA A O 1
ATOM 1982 N N . GLY A 1 262 ? -4.624 -7.420 7.850 1.00 92.88 262 GLY A N 1
ATOM 1983 C CA . GLY A 1 262 ? -5.296 -7.427 9.142 1.00 92.88 262 GLY A CA 1
ATOM 1984 C C . GLY A 1 262 ? -6.737 -6.946 9.044 1.00 92.88 262 GLY A C 1
ATOM 1985 O O . GLY A 1 262 ? -7.003 -5.863 8.527 1.00 92.88 262 GLY A O 1
ATOM 1986 N N . VAL A 1 263 ? -7.657 -7.722 9.613 1.00 91.06 263 VAL A N 1
ATOM 1987 C CA . VAL A 1 263 ? -9.074 -7.358 9.696 1.00 91.06 263 VAL A CA 1
ATOM 1988 C C . VAL A 1 263 ? -9.365 -6.767 11.079 1.00 91.06 263 VAL A C 1
ATOM 1990 O O . VAL A 1 263 ? -9.000 -7.377 12.090 1.00 91.06 263 VAL A O 1
ATOM 1993 N N . PRO A 1 264 ? -10.012 -5.593 11.169 1.00 90.00 264 PRO A N 1
ATOM 1994 C CA . PRO A 1 264 ? -10.378 -4.992 12.445 1.00 90.00 264 PRO A CA 1
ATOM 1995 C C . PRO A 1 264 ? -11.530 -5.751 13.113 1.00 90.00 264 PRO A C 1
ATOM 1997 O O . PRO A 1 264 ? -12.624 -5.879 12.568 1.00 90.00 264 PRO A O 1
ATOM 2000 N N . VAL A 1 265 ? -11.296 -6.207 14.343 1.00 91.81 265 VAL A N 1
ATOM 2001 C CA . VAL A 1 265 ? -12.279 -6.879 15.199 1.00 91.81 265 VAL A CA 1
ATOM 2002 C C . VAL A 1 265 ? -12.544 -6.015 16.425 1.00 91.81 265 VAL A C 1
ATOM 2004 O O . VAL A 1 265 ? -11.620 -5.661 17.163 1.00 91.81 265 VAL A O 1
ATOM 2007 N N . LYS A 1 266 ? -13.814 -5.661 16.656 1.00 90.88 266 LYS A N 1
ATOM 2008 C CA . LYS A 1 266 ? -14.216 -4.861 17.820 1.00 90.88 266 LYS A CA 1
ATOM 2009 C C . LYS A 1 266 ? -13.976 -5.657 19.104 1.00 90.88 266 LYS A C 1
ATOM 2011 O O . LYS A 1 266 ? -14.519 -6.744 19.280 1.00 90.88 266 LYS A O 1
ATOM 2016 N N . VAL A 1 267 ? -13.175 -5.098 20.007 1.00 92.12 267 VAL A N 1
ATOM 2017 C CA . VAL A 1 267 ? -12.837 -5.700 21.308 1.00 92.12 267 VAL A CA 1
ATOM 2018 C C . VAL A 1 267 ? -13.810 -5.246 22.394 1.00 92.12 267 VAL A C 1
ATOM 2020 O O . VAL A 1 267 ? -14.081 -5.983 23.339 1.00 92.12 267 VAL A O 1
ATOM 2023 N N . GLY A 1 268 ? -14.354 -4.039 22.258 1.00 90.88 268 GLY A N 1
ATOM 2024 C CA . GLY A 1 268 ? -15.322 -3.475 23.188 1.00 90.88 268 GLY A CA 1
ATOM 2025 C C . GLY A 1 268 ? -15.310 -1.957 23.155 1.00 90.88 268 GLY A C 1
ATOM 2026 O O . GLY A 1 268 ? -14.589 -1.351 22.364 1.00 90.88 268 GLY A O 1
ATOM 2027 N N . ASP A 1 269 ? -16.099 -1.362 24.038 1.00 91.88 269 ASP A N 1
ATOM 2028 C CA . ASP A 1 269 ? -16.184 0.081 24.207 1.00 91.88 269 ASP A CA 1
ATOM 2029 C C . ASP A 1 269 ? -15.489 0.490 25.512 1.00 91.88 269 ASP A C 1
ATOM 2031 O O . ASP A 1 269 ? -15.688 -0.124 26.564 1.00 91.88 269 ASP A O 1
ATOM 2035 N N . PHE A 1 270 ? -14.656 1.525 25.446 1.00 88.88 270 PHE A N 1
ATOM 2036 C CA . PHE A 1 270 ? -13.806 1.965 26.547 1.00 88.88 270 PHE A CA 1
ATOM 2037 C C . PHE A 1 270 ? -14.035 3.444 26.838 1.00 88.88 270 PHE A C 1
ATOM 2039 O O . PHE A 1 270 ? -14.233 4.253 25.932 1.00 88.88 270 PHE A O 1
ATOM 2046 N N . ALA A 1 271 ? -13.998 3.810 28.119 1.00 89.56 271 ALA A N 1
ATOM 2047 C CA . ALA A 1 271 ? -14.110 5.204 28.529 1.00 89.56 271 ALA A CA 1
ATOM 2048 C C . ALA A 1 271 ? -12.913 6.013 28.006 1.00 89.56 271 ALA A C 1
ATOM 2050 O O . ALA A 1 271 ? -11.759 5.644 28.232 1.00 89.56 271 ALA A O 1
ATOM 2051 N N . THR A 1 272 ? -13.192 7.132 27.345 1.00 83.19 272 THR A N 1
ATOM 2052 C CA . THR A 1 272 ? -12.179 8.063 26.848 1.00 83.19 272 THR A CA 1
ATOM 2053 C C . THR A 1 272 ? -12.005 9.229 27.818 1.00 83.19 272 THR A C 1
ATOM 2055 O O . THR A 1 272 ? -12.897 9.569 28.603 1.00 83.19 272 THR A O 1
ATOM 2058 N N . MET A 1 273 ? -10.827 9.849 27.794 1.00 87.25 273 MET A N 1
ATOM 2059 C CA . MET A 1 273 ? -10.620 11.119 28.491 1.00 87.25 273 MET A CA 1
ATOM 2060 C C . MET A 1 273 ? -11.269 12.270 27.723 1.00 87.25 273 MET A C 1
ATOM 2062 O O . MET A 1 273 ? -11.597 12.138 26.544 1.00 87.25 273 MET A O 1
ATOM 2066 N N . SER A 1 274 ? -11.469 13.398 28.401 1.00 86.25 274 SER A N 1
ATOM 2067 C CA . SER A 1 274 ? -11.972 14.600 27.747 1.00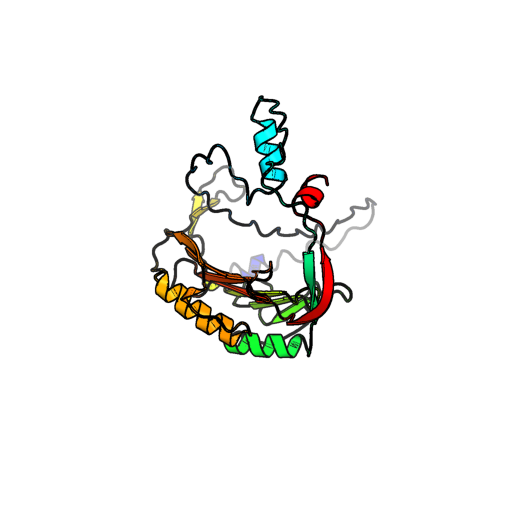 86.25 274 SER A CA 1
ATOM 2068 C C . SER A 1 274 ? -10.914 15.202 26.815 1.00 86.25 274 SER A C 1
ATOM 2070 O O . SER A 1 274 ? -9.718 15.040 27.074 1.00 86.25 274 SER A O 1
ATOM 2072 N N . PRO A 1 275 ? -11.322 15.947 25.772 1.00 83.00 275 PRO A N 1
ATOM 2073 C CA . PRO A 1 275 ? -10.397 16.714 24.941 1.00 83.00 275 PRO A CA 1
ATOM 2074 C C . PRO A 1 275 ? -9.457 17.615 25.752 1.00 83.00 275 PRO A C 1
ATOM 2076 O O . PRO A 1 275 ? -8.272 17.683 25.445 1.00 83.00 275 PRO A O 1
ATOM 2079 N N . ARG A 1 276 ? -9.949 18.251 26.829 1.00 83.44 276 ARG A N 1
ATOM 2080 C CA . ARG A 1 276 ? -9.097 19.030 27.743 1.00 83.44 276 ARG A CA 1
ATOM 2081 C C . ARG A 1 276 ? -8.056 18.159 28.452 1.00 83.44 276 ARG A C 1
ATOM 2083 O O . ARG A 1 276 ? -6.883 18.509 28.458 1.00 83.44 276 ARG A O 1
ATOM 2090 N N . GLY A 1 277 ? -8.466 17.011 28.994 1.00 81.00 277 GLY A N 1
ATOM 2091 C CA . GLY A 1 277 ? -7.558 16.097 29.693 1.00 81.00 277 GLY A CA 1
ATOM 2092 C C . GLY A 1 277 ? -6.511 15.438 28.787 1.00 81.00 277 GLY A C 1
ATOM 2093 O O . GLY A 1 277 ? -5.488 14.985 29.286 1.00 81.00 277 GLY A O 1
ATOM 2094 N N . ALA A 1 278 ? -6.744 15.389 27.471 1.00 80.88 278 ALA A N 1
ATOM 2095 C CA . ALA A 1 278 ? -5.764 14.895 26.506 1.00 80.88 278 ALA A CA 1
ATOM 2096 C C . ALA A 1 278 ? -4.595 15.870 26.286 1.00 80.88 278 ALA A C 1
ATOM 2098 O O . ALA A 1 278 ? -3.495 15.418 25.997 1.00 80.88 278 ALA A O 1
ATOM 2099 N N . VAL A 1 279 ? -4.825 17.179 26.440 1.00 78.19 279 VAL A N 1
ATOM 2100 C CA . VAL A 1 279 ? -3.793 18.215 26.262 1.00 78.19 279 VAL A CA 1
ATOM 2101 C C . VAL A 1 279 ? -2.824 18.276 27.441 1.00 78.19 279 VAL A C 1
ATOM 2103 O O . VAL A 1 279 ? -1.661 18.606 27.262 1.00 78.19 279 VAL A O 1
ATOM 2106 N N . GLU A 1 280 ? -3.286 17.980 28.655 1.00 72.44 280 GLU A N 1
ATOM 2107 C CA . GLU A 1 280 ? -2.464 18.064 29.874 1.00 72.44 280 GLU A CA 1
ATOM 2108 C C . GLU A 1 280 ? -1.355 16.987 29.960 1.00 72.44 280 GLU A C 1
ATOM 2110 O O . GLU A 1 280 ? -0.672 16.900 30.981 1.00 72.44 280 GLU A O 1
ATOM 2115 N N . ARG A 1 281 ? -1.186 16.148 28.931 1.00 59.84 281 ARG A N 1
ATOM 2116 C CA . ARG A 1 281 ? -0.193 15.068 28.852 1.00 59.84 281 ARG A CA 1
ATOM 2117 C C . ARG A 1 281 ? 0.959 15.415 27.927 1.00 59.84 281 ARG A C 1
ATOM 2119 O O . ARG A 1 281 ? 2.087 15.031 28.303 1.00 59.84 281 ARG A O 1
#

Radius of gyration: 26.74 Å; chains: 1; bounding box: 73×54×60 Å

Foldseek 3Di:
DDPPVVVVVVVVPPPPDDDDDDDDDDPPPPPPPPPPPDPPPDPDPDPPPPPDDPDDDDPVNVVVVVVPPPDPDDDDDDDDPPFDQDWDKAWDWAWDFDDDLQVLQVLLCVLQVQDDGKDFDPPADPVWTKIKGHDPPLPAWIKIWTRDGQGKMKIFGSVLAAFWDWDWDQDPPDPVRIDIDTHGDFLPADADDLLVVLVVQQVSCVSSPHHDHSVQKAWPDDDSQWTKIKHFDDDPNHGDPFMWMWMGGRDPDTGMIMGGNIDIDTPDMGIGGTSVVVVVD

pLDDT: mean 76.41, std 23.9, range [25.2, 98.44]